Protein AF-0000000078267842 (afdb_homodimer)

Nearest PDB structures (foldseek):
  5j7n-assembly1_A  TM=8.943E-01  e=6.120E-10  Xylella fastidiosa 9a5c
  3guf-assembly1_B  TM=8.985E-01  e=3.551E-09  Xanthomonas citri
  3w1z-assembly1_B  TM=6.832E-01  e=3.752E-09  Schizosaccharomyces pombe 972h-
  6ewn-assembly2_B  TM=8.443E-01  e=1.020E-06  Thermostichus vulcanus
  1shs-assembly1_A  TM=7.934E-01  e=2.094E-05  Methanocaldococcus jannaschii

Structure (mmCIF, N/CA/C/O backbone):
data_AF-0000000078267842-model_v1
#
loop_
_entity.id
_entity.type
_entity.pdbx_description
1 polymer 'HSP20 family protein'
#
loop_
_atom_site.group_PDB
_atom_site.id
_atom_site.type_symbol
_atom_site.label_atom_id
_atom_site.label_alt_id
_atom_site.label_comp_id
_atom_site.label_asym_id
_atom_site.label_entity_id
_atom_site.label_seq_id
_atom_site.pdbx_PDB_ins_code
_atom_site.Cartn_x
_atom_site.Cartn_y
_atom_site.Cartn_z
_atom_site.occupancy
_atom_site.B_iso_or_equiv
_atom_site.auth_seq_id
_atom_site.auth_comp_id
_atom_site.auth_asym_id
_atom_site.auth_atom_id
_atom_site.pdbx_PDB_model_num
ATOM 1 N N . MET A 1 1 ? -25.375 -27.422 -14.469 1 37.31 1 MET A N 1
ATOM 2 C CA . MET A 1 1 ? -24.281 -27.625 -13.523 1 37.31 1 MET A CA 1
ATOM 3 C C . MET A 1 1 ? -23.188 -26.594 -13.742 1 37.31 1 MET A C 1
ATOM 5 O O . MET A 1 1 ? -22.656 -26.469 -14.852 1 37.31 1 MET A O 1
ATOM 9 N N . THR A 1 2 ? -23.219 -25.438 -13.258 1 42.59 2 THR A N 1
ATOM 10 C CA . THR A 1 2 ? -22.312 -24.297 -13.406 1 42.59 2 THR A CA 1
ATOM 11 C C . THR A 1 2 ? -20.875 -24.719 -13.117 1 42.59 2 THR A C 1
ATOM 13 O O . THR A 1 2 ? -20.578 -25.219 -12.031 1 42.59 2 THR A O 1
ATOM 16 N N . LEU A 1 3 ? -20.125 -25.281 -13.984 1 43.31 3 LEU A N 1
ATOM 17 C CA . LEU A 1 3 ? -18.734 -25.719 -13.891 1 43.31 3 LEU A CA 1
ATOM 18 C C . LEU A 1 3 ? -17.906 -24.719 -13.086 1 43.31 3 LEU A C 1
ATOM 20 O O . LEU A 1 3 ? -17.766 -23.562 -13.477 1 43.31 3 LEU A O 1
ATOM 24 N N . MET A 1 4 ? -17.859 -24.828 -11.875 1 50.34 4 MET A N 1
ATOM 25 C CA . MET A 1 4 ? -17 -24.016 -11.039 1 50.34 4 MET A CA 1
ATOM 26 C C . MET A 1 4 ? -15.594 -23.922 -11.625 1 50.34 4 MET A C 1
ATOM 28 O O . MET A 1 4 ? -14.945 -24.938 -11.859 1 50.34 4 MET A O 1
ATOM 32 N N . LYS A 1 5 ? -15.359 -22.938 -12.469 1 55.78 5 LYS A N 1
ATOM 33 C CA . LYS A 1 5 ? -14.055 -22.75 -13.102 1 55.78 5 LYS A CA 1
ATOM 34 C C . LYS A 1 5 ? -12.93 -22.891 -12.086 1 55.78 5 LYS A C 1
ATOM 36 O O . LYS A 1 5 ? -12.93 -22.234 -11.039 1 55.78 5 LYS A O 1
ATOM 41 N N . TRP A 1 6 ? -12.289 -24.078 -12.086 1 62.91 6 TRP A N 1
ATOM 42 C CA . TRP A 1 6 ? -11.109 -24.375 -11.281 1 62.91 6 TRP A CA 1
ATOM 43 C C . TRP A 1 6 ? -10.188 -23.172 -11.203 1 62.91 6 TRP A C 1
ATOM 45 O O . TRP A 1 6 ? -9.875 -22.547 -12.219 1 62.91 6 TRP A O 1
ATOM 55 N N . ASP A 1 7 ? -9.93 -22.516 -10.039 1 74.5 7 ASP A N 1
ATOM 56 C CA . ASP A 1 7 ? -8.992 -21.406 -9.836 1 74.5 7 ASP A CA 1
ATOM 57 C C . ASP A 1 7 ? -7.609 -21.922 -9.461 1 74.5 7 ASP A C 1
ATOM 59 O O . ASP A 1 7 ? -7.41 -22.453 -8.359 1 74.5 7 ASP A O 1
ATOM 63 N N . PRO A 1 8 ? -6.762 -21.953 -10.352 1 83.62 8 PRO A N 1
ATOM 64 C CA . PRO A 1 8 ? -5.43 -22.5 -10.07 1 83.62 8 PRO A CA 1
ATOM 65 C C . PRO A 1 8 ? -4.668 -21.672 -9.031 1 83.62 8 PRO A C 1
ATOM 67 O O . PRO A 1 8 ? -3.635 -22.125 -8.523 1 83.62 8 PRO A O 1
ATOM 70 N N . TRP A 1 9 ? -5.152 -20.578 -8.586 1 90.06 9 TRP A N 1
ATOM 71 C CA . TRP A 1 9 ? -4.488 -19.734 -7.605 1 90.06 9 TRP A CA 1
ATOM 72 C C . TRP A 1 9 ? -5.379 -19.5 -6.387 1 90.06 9 TRP A C 1
ATOM 74 O O . TRP A 1 9 ? -5.578 -18.359 -5.957 1 90.06 9 TRP A O 1
ATOM 84 N N . ARG A 1 10 ? -5.773 -20.516 -5.805 1 90.06 10 ARG A N 1
ATOM 85 C CA . ARG A 1 10 ? -6.617 -20.406 -4.621 1 90.06 10 ARG A CA 1
ATOM 86 C C . ARG A 1 10 ? -5.824 -19.875 -3.432 1 90.06 10 ARG A C 1
ATOM 88 O O . ARG A 1 10 ? -4.691 -20.297 -3.195 1 90.06 10 ARG A O 1
ATOM 95 N N . GLU A 1 11 ? -6.395 -18.891 -2.861 1 90.31 11 GLU A N 1
ATOM 96 C CA . GLU A 1 11 ? -5.785 -18.438 -1.619 1 90.31 11 GLU A CA 1
ATOM 97 C C . GLU A 1 11 ? -6.082 -19.391 -0.469 1 90.31 11 GLU A C 1
ATOM 99 O O . GLU A 1 11 ? -7.219 -19.844 -0.312 1 90.31 11 GLU A O 1
ATOM 104 N N . ILE A 1 12 ? -5.121 -19.734 0.217 1 83.56 12 ILE A N 1
ATOM 105 C CA . ILE A 1 12 ? -5.273 -20.594 1.387 1 83.56 12 ILE A CA 1
ATOM 106 C C . ILE A 1 12 ? -5.367 -19.734 2.648 1 83.56 12 ILE A C 1
ATOM 108 O O . ILE A 1 12 ? -4.43 -19 2.98 1 83.56 12 ILE A O 1
ATOM 112 N N . GLU A 1 13 ? -6.633 -19.609 3.084 1 74.62 13 GLU A N 1
ATOM 113 C CA . GLU A 1 13 ? -6.805 -18.859 4.324 1 74.62 13 GLU A CA 1
ATOM 114 C C . GLU A 1 13 ? -6.223 -19.609 5.512 1 74.62 13 GLU A C 1
ATOM 116 O O . GLU A 1 13 ? -6.336 -20.828 5.594 1 74.62 13 GLU A O 1
ATOM 121 N N . ASP A 1 14 ? -5.43 -18.969 6.078 1 58.94 14 ASP A N 1
ATOM 122 C CA . ASP A 1 14 ? -4.988 -19.625 7.305 1 58.94 14 ASP A CA 1
ATOM 123 C C . ASP A 1 14 ? -6.117 -19.688 8.336 1 58.94 14 ASP A C 1
ATOM 125 O O . ASP A 1 14 ? -6.41 -18.688 9 1 58.94 14 ASP A O 1
ATOM 129 N N . MET A 1 15 ? -7.117 -20.438 7.953 1 53.94 15 MET A N 1
ATOM 130 C CA . MET A 1 15 ? -8.203 -20.625 8.906 1 53.94 15 MET A CA 1
ATOM 131 C C . MET A 1 15 ? -7.66 -21.078 10.266 1 53.94 15 MET A C 1
ATOM 133 O O . MET A 1 15 ? -8.195 -20.688 11.305 1 53.94 15 MET A O 1
ATOM 137 N N . PHE A 1 16 ? -6.797 -21.797 10.141 1 52.84 16 PHE A N 1
ATOM 138 C CA . PHE A 1 16 ? -6.316 -22.297 11.422 1 52.84 16 PHE A CA 1
ATOM 139 C C . PHE A 1 16 ? -5.859 -21.141 12.312 1 52.84 16 PHE A C 1
ATOM 141 O O . PHE A 1 16 ? -6.086 -21.156 13.523 1 52.84 16 PHE A O 1
ATOM 148 N N . ASP A 1 17 ? -5.262 -20.234 11.758 1 53.47 17 ASP A N 1
ATOM 149 C CA . ASP A 1 17 ? -4.785 -19.109 12.562 1 53.47 17 ASP A CA 1
ATOM 150 C C . ASP A 1 17 ? -5.953 -18.266 13.078 1 53.47 17 ASP A C 1
ATOM 152 O O . ASP A 1 17 ? -5.938 -17.812 14.227 1 53.47 17 ASP A O 1
ATOM 156 N N . ARG A 1 18 ? -6.973 -18.172 12.141 1 52.28 18 ARG A N 1
ATOM 157 C CA . ARG A 1 18 ? -8.141 -17.469 12.656 1 52.28 18 ARG A CA 1
ATOM 158 C C . ARG A 1 18 ? -8.812 -18.266 13.773 1 52.28 18 ARG A C 1
ATOM 160 O O . ARG A 1 18 ? -9.281 -17.688 14.758 1 52.28 18 ARG A O 1
ATOM 167 N N . TYR A 1 19 ? -8.914 -19.562 13.625 1 53.06 19 TYR A N 1
ATOM 168 C CA . TYR A 1 19 ? -9.555 -20.422 14.625 1 53.06 19 TYR A CA 1
ATOM 169 C C . TYR A 1 19 ? -8.727 -20.469 15.898 1 53.06 19 TYR A C 1
ATOM 171 O O . TYR A 1 19 ? -9.266 -20.422 17 1 53.06 19 TYR A O 1
ATOM 179 N N . THR A 1 20 ? -7.473 -20.656 15.703 1 51.56 20 THR A N 1
ATOM 180 C CA . THR A 1 20 ? -6.664 -20.734 16.922 1 51.56 20 THR A CA 1
ATOM 181 C C . THR A 1 20 ? -6.66 -19.406 17.656 1 51.56 20 THR A C 1
ATOM 183 O O . THR A 1 20 ? -6.703 -19.375 18.891 1 51.56 20 THR A O 1
ATOM 186 N N . LYS A 1 21 ? -6.664 -18.312 16.906 1 54.59 21 LYS A N 1
ATOM 187 C CA . LYS A 1 21 ? -6.746 -17.016 17.578 1 54.59 21 LYS A CA 1
ATOM 188 C C . LYS A 1 21 ? -8.109 -16.828 18.234 1 54.59 21 LYS A C 1
ATOM 190 O O . LYS A 1 21 ? -8.195 -16.281 19.344 1 54.59 21 LYS A O 1
ATOM 195 N N . ALA A 1 22 ? -9.141 -17.359 17.672 1 51.16 22 ALA A N 1
ATOM 196 C CA . ALA A 1 22 ? -10.492 -17.234 18.219 1 51.16 22 ALA A CA 1
ATOM 197 C C . ALA A 1 22 ? -10.68 -18.125 19.438 1 51.16 22 ALA A C 1
ATOM 199 O O . ALA A 1 22 ? -11.398 -17.766 20.359 1 51.16 22 ALA A O 1
ATOM 200 N N . VAL A 1 23 ? -10.07 -19.312 19.438 1 55.31 23 VAL A N 1
ATOM 201 C CA . VAL A 1 23 ? -10.328 -20.234 20.531 1 55.31 23 VAL A CA 1
ATOM 202 C C . VAL A 1 23 ? -9.281 -20.031 21.625 1 55.31 23 VAL A C 1
ATOM 204 O O . VAL A 1 23 ? -9.383 -20.625 22.703 1 55.31 23 VAL A O 1
ATOM 207 N N . GLY A 1 24 ? -8.422 -19.062 21.688 1 52.69 24 GLY A N 1
ATOM 208 C CA . GLY A 1 24 ? -7.453 -18.797 22.734 1 52.69 24 GLY A CA 1
ATOM 209 C C . GLY A 1 24 ? -6.453 -19.922 22.922 1 52.69 24 GLY A C 1
ATOM 210 O O . GLY A 1 24 ? -5.898 -20.109 24 1 52.69 24 GLY A O 1
ATOM 211 N N . TRP A 1 25 ? -6.508 -21 22.203 1 51.03 25 TRP A N 1
ATOM 212 C CA . TRP A 1 25 ? -5.633 -22.141 22.422 1 51.03 25 TRP A CA 1
ATOM 213 C C . TRP A 1 25 ? -4.164 -21.734 22.375 1 51.03 25 TRP A C 1
ATOM 215 O O . TRP A 1 25 ? -3.771 -20.938 21.516 1 51.03 25 TRP A O 1
ATOM 225 N N . PRO A 1 26 ? -3.439 -22.031 23.594 1 45.34 26 PRO A N 1
ATOM 226 C CA . PRO A 1 26 ? -2.021 -21.672 23.688 1 45.34 26 PRO A CA 1
ATOM 227 C C . PRO A 1 26 ? -1.199 -22.203 22.531 1 45.34 26 PRO A C 1
ATOM 229 O O . PRO A 1 26 ? -1.468 -23.312 22.031 1 45.34 26 PRO A O 1
ATOM 232 N N . ARG A 1 27 ? -0.667 -21.469 21.672 1 47.47 27 ARG A N 1
ATOM 233 C CA . ARG A 1 27 ? 0.217 -21.75 20.547 1 47.47 27 ARG A CA 1
ATOM 234 C C . ARG A 1 27 ? 1.372 -22.656 20.984 1 47.47 27 ARG A C 1
ATOM 236 O O . ARG A 1 27 ? 2.24 -22.234 21.75 1 47.47 27 ARG A O 1
ATOM 243 N N . GLY A 1 28 ? 1.265 -23.922 21.188 1 42.75 28 GLY A N 1
ATOM 244 C CA . GLY A 1 28 ? 2.539 -24.609 21.281 1 42.75 28 GLY A CA 1
ATOM 245 C C . GLY A 1 28 ? 3.586 -24.062 20.328 1 42.75 28 GLY A C 1
ATOM 246 O O . GLY A 1 28 ? 3.33 -23.078 19.625 1 42.75 28 GLY A O 1
ATOM 247 N N . GLY A 1 29 ? 4.957 -24.875 20.219 1 41.59 29 GLY A N 1
ATOM 248 C CA . GLY A 1 29 ? 6.156 -24.625 19.422 1 41.59 29 GLY A CA 1
ATOM 249 C C . GLY A 1 29 ? 5.855 -24.25 17.984 1 41.59 29 GLY A C 1
ATOM 250 O O . GLY A 1 29 ? 6.77 -24.125 17.172 1 41.59 29 GLY A O 1
ATOM 251 N N . GLN A 1 30 ? 4.938 -25.031 17.406 1 42.16 30 GLN A N 1
ATOM 252 C CA . GLN A 1 30 ? 4.887 -24.812 15.961 1 42.16 30 GLN A CA 1
ATOM 253 C C . GLN A 1 30 ? 4.684 -23.328 15.641 1 42.16 30 GLN A C 1
ATOM 255 O O . GLN A 1 30 ? 4.023 -22.609 16.391 1 42.16 30 GLN A O 1
ATOM 260 N N . GLU A 1 31 ? 5.551 -22.75 14.852 1 42.16 31 GLU A N 1
ATOM 261 C CA . GLU A 1 31 ? 5.445 -21.375 14.367 1 42.16 31 GLU A CA 1
ATOM 262 C C . GLU A 1 31 ? 3.992 -20.922 14.328 1 42.16 31 GLU A C 1
ATOM 264 O O . GLU A 1 31 ? 3.154 -21.547 13.672 1 42.16 31 GLU A O 1
ATOM 269 N N . ALA A 1 32 ? 3.354 -20.719 15.516 1 42.44 32 ALA A N 1
ATOM 270 C CA . ALA A 1 32 ? 2.086 -20 15.602 1 42.44 32 ALA A CA 1
ATOM 271 C C . ALA A 1 32 ? 1.723 -19.375 14.258 1 42.44 32 ALA A C 1
ATOM 273 O O . ALA A 1 32 ? 2.447 -18.516 13.75 1 42.44 32 ALA A O 1
ATOM 274 N N . LEU A 1 33 ? 1.42 -20.266 13.352 1 46.56 33 LEU A N 1
ATOM 275 C CA . LEU A 1 33 ? 0.977 -19.641 12.109 1 46.56 33 LEU A CA 1
ATOM 276 C C . LEU A 1 33 ? 0.401 -18.25 12.367 1 46.56 33 LEU A C 1
ATOM 278 O O . LEU A 1 33 ? -0.641 -18.125 13.016 1 46.56 33 LEU A O 1
ATOM 282 N N . ALA A 1 34 ? 1.198 -17.406 12.766 1 50.06 34 ALA A N 1
ATOM 283 C CA . ALA A 1 34 ? 1.071 -16.016 13.211 1 50.06 34 ALA A CA 1
ATOM 284 C C . ALA A 1 34 ? -0.033 -15.297 12.445 1 50.06 34 ALA A C 1
ATOM 286 O O . ALA A 1 34 ? -0.155 -15.445 11.227 1 50.06 34 ALA A O 1
ATOM 287 N N . SER A 1 35 ? -1.212 -15.211 13.023 1 65.81 35 SER A N 1
ATOM 288 C CA . SER A 1 35 ? -2.25 -14.32 12.508 1 65.81 35 SER A CA 1
ATOM 289 C C . SER A 1 35 ? -1.649 -13.047 11.922 1 65.81 35 SER A C 1
ATOM 291 O O . SER A 1 35 ? -0.628 -12.555 12.414 1 65.81 35 SER A O 1
ATOM 293 N N . SER A 1 36 ? -2.01 -12.891 10.578 1 83.62 36 SER A N 1
ATOM 294 C CA . SER A 1 36 ? -1.557 -11.688 9.883 1 83.62 36 SER A CA 1
ATOM 295 C C . SER A 1 36 ? -2.283 -10.445 10.383 1 83.62 36 SER A C 1
ATOM 297 O O . SER A 1 36 ? -3.475 -10.5 10.688 1 83.62 36 SER A O 1
ATOM 299 N N . ASP A 1 37 ? -1.555 -9.43 10.703 1 89.38 37 ASP A N 1
ATOM 300 C CA . ASP A 1 37 ? -2.111 -8.156 11.141 1 89.38 37 ASP A CA 1
ATOM 301 C C . ASP A 1 37 ? -2.75 -7.402 9.977 1 89.38 37 ASP A C 1
ATOM 303 O O . ASP A 1 37 ? -3.645 -6.578 10.18 1 89.38 37 ASP A O 1
ATOM 307 N N . TRP A 1 38 ? -2.27 -7.707 8.82 1 93 38 TRP A N 1
ATOM 308 C CA . TRP A 1 38 ? -2.814 -7.062 7.633 1 93 38 TRP A CA 1
ATOM 309 C C . TRP A 1 38 ? -2.592 -7.926 6.395 1 93 38 TRP A C 1
ATOM 311 O O . TRP A 1 38 ? -1.883 -8.93 6.453 1 93 38 TRP A O 1
ATOM 321 N N . THR A 1 39 ? -3.311 -7.625 5.379 1 95.44 39 THR A N 1
ATOM 322 C CA . THR A 1 39 ? -3.316 -8.422 4.156 1 95.44 39 THR A CA 1
ATOM 323 C C . THR A 1 39 ? -2.895 -7.57 2.961 1 95.44 39 THR A C 1
ATOM 325 O O . THR A 1 39 ? -3.693 -6.801 2.426 1 95.44 39 THR A O 1
ATOM 328 N N . PRO A 1 40 ? -1.624 -7.762 2.516 1 97.25 40 PRO A N 1
ATOM 329 C CA . PRO A 1 40 ? -1.208 -6.992 1.341 1 97.25 40 PRO A CA 1
ATOM 330 C C . PRO A 1 40 ? -2.031 -7.32 0.097 1 97.25 40 PRO A C 1
ATOM 332 O O . PRO A 1 40 ? -2.406 -8.477 -0.11 1 97.25 40 PRO A O 1
ATOM 335 N N . ARG A 1 41 ? -2.314 -6.32 -0.71 1 97 41 ARG A N 1
ATOM 336 C CA . ARG A 1 41 ? -2.992 -6.527 -1.985 1 97 41 ARG A CA 1
ATOM 337 C C . ARG A 1 41 ? -2.07 -7.207 -2.992 1 97 41 ARG A C 1
ATOM 339 O O . ARG A 1 41 ? -0.89 -6.863 -3.09 1 97 41 ARG A O 1
ATOM 346 N N . VAL A 1 42 ? -2.602 -8.141 -3.73 1 97.38 42 VAL A N 1
ATOM 347 C CA . VAL A 1 42 ? -1.79 -8.945 -4.633 1 97.38 42 VAL A CA 1
ATOM 348 C C . VAL A 1 42 ? -2.48 -9.055 -5.992 1 97.38 42 VAL A C 1
ATOM 350 O O . VAL A 1 42 ? -3.699 -9.242 -6.062 1 97.38 42 VAL A O 1
ATOM 353 N N . ASP A 1 43 ? -1.723 -8.852 -7.031 1 96.38 43 ASP A N 1
ATOM 354 C CA . ASP A 1 43 ? -2.146 -9.211 -8.375 1 96.38 43 ASP A CA 1
ATOM 355 C C . ASP A 1 43 ? -1.461 -10.5 -8.844 1 96.38 43 ASP A C 1
ATOM 357 O O . ASP A 1 43 ? -0.277 -10.711 -8.57 1 96.38 43 ASP A O 1
ATOM 361 N N . ILE A 1 44 ? -2.172 -11.328 -9.523 1 96.75 44 ILE A N 1
ATOM 362 C CA . ILE A 1 44 ? -1.613 -12.508 -10.172 1 96.75 44 ILE A CA 1
ATOM 363 C C . ILE A 1 44 ? -2.027 -12.539 -11.641 1 96.75 44 ILE A C 1
ATOM 365 O O . ILE A 1 44 ? -3.219 -12.617 -11.953 1 96.75 44 ILE A O 1
ATOM 369 N N . ALA A 1 45 ? -1.05 -12.484 -12.484 1 95.62 45 ALA A N 1
ATOM 370 C CA . ALA A 1 45 ? -1.263 -12.547 -13.93 1 95.62 45 ALA A CA 1
ATOM 371 C C . ALA A 1 45 ? -0.52 -13.734 -14.539 1 95.62 45 ALA A C 1
ATOM 373 O O . ALA A 1 45 ? 0.403 -14.273 -13.93 1 95.62 45 ALA A O 1
ATOM 374 N N . GLU A 1 46 ? -0.977 -14.094 -15.695 1 94.62 46 GLU A N 1
ATOM 375 C CA . GLU A 1 46 ? -0.397 -15.227 -16.422 1 94.62 46 GLU A CA 1
ATOM 376 C C . GLU A 1 46 ? -0.102 -14.859 -17.859 1 94.62 46 GLU A C 1
ATOM 378 O O . GLU A 1 46 ? -0.941 -14.258 -18.547 1 94.62 4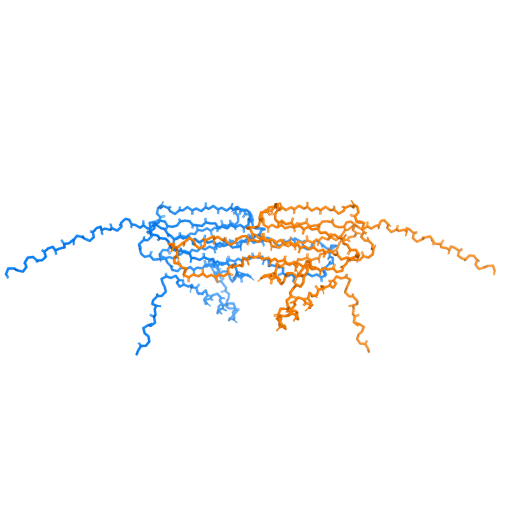6 GLU A O 1
ATOM 383 N N . THR A 1 47 ? 1.069 -15.102 -18.297 1 93.62 47 THR A N 1
ATOM 384 C CA . THR A 1 47 ? 1.447 -15.023 -19.703 1 93.62 47 THR A CA 1
ATOM 385 C C . THR A 1 47 ? 1.713 -16.406 -20.281 1 93.62 47 THR A C 1
ATOM 387 O O . THR A 1 47 ? 1.495 -17.422 -19.594 1 93.62 47 THR A O 1
ATOM 390 N N . GLU A 1 48 ? 2.105 -16.375 -21.5 1 92.44 48 GLU A N 1
ATOM 391 C CA . GLU A 1 48 ? 2.414 -17.656 -22.125 1 92.44 48 GLU A CA 1
ATOM 392 C C . GLU A 1 48 ? 3.602 -18.328 -21.438 1 92.44 48 GLU A C 1
ATOM 394 O O . GLU A 1 48 ? 3.668 -19.562 -21.359 1 92.44 48 GLU A O 1
ATOM 399 N N . THR A 1 49 ? 4.441 -17.547 -20.844 1 94.56 49 THR A N 1
ATOM 400 C CA . THR A 1 49 ? 5.719 -18.109 -20.422 1 94.56 49 THR A CA 1
ATOM 401 C C . THR A 1 49 ? 5.84 -18.109 -18.906 1 94.56 49 THR A C 1
ATOM 403 O O . THR A 1 49 ? 6.691 -18.812 -18.344 1 94.56 49 THR A O 1
ATOM 406 N N . GLU A 1 50 ? 5.043 -17.266 -18.234 1 96.06 50 GLU A N 1
ATOM 407 C CA . GLU A 1 50 ? 5.25 -17.188 -16.797 1 96.06 50 GLU A CA 1
ATOM 408 C C . GLU A 1 50 ? 4 -16.672 -16.094 1 96.06 50 GLU A C 1
ATOM 410 O O . GLU A 1 50 ? 3.053 -16.219 -16.734 1 96.06 50 GLU A O 1
ATOM 415 N N . PHE A 1 51 ? 3.996 -16.828 -14.773 1 96.44 51 PHE A N 1
ATOM 416 C CA . PHE A 1 51 ? 3.078 -16.125 -13.883 1 96.44 51 PHE A CA 1
ATOM 417 C C . PHE A 1 51 ? 3.766 -14.945 -13.219 1 96.44 51 PHE A C 1
ATOM 419 O O . PHE A 1 51 ? 4.93 -15.031 -12.82 1 96.44 51 PHE A O 1
ATOM 426 N N . LEU A 1 52 ? 3.035 -13.891 -13.18 1 96.75 52 LEU A N 1
ATOM 427 C CA . LEU A 1 52 ? 3.533 -12.664 -12.57 1 96.75 52 LEU A CA 1
ATOM 428 C C . LEU A 1 52 ? 2.715 -12.305 -11.336 1 96.75 52 LEU A C 1
ATOM 430 O O . LEU A 1 52 ? 1.493 -12.156 -11.414 1 96.75 52 LEU A O 1
ATOM 434 N N . ILE A 1 53 ? 3.41 -12.195 -10.195 1 97.56 53 ILE A N 1
ATOM 435 C CA . ILE A 1 53 ? 2.748 -11.82 -8.953 1 97.56 53 ILE A CA 1
ATOM 436 C C . ILE A 1 53 ? 3.303 -10.492 -8.445 1 97.56 53 ILE A C 1
ATOM 438 O O . ILE A 1 53 ? 4.52 -10.305 -8.375 1 97.56 53 ILE A O 1
ATOM 442 N N . LYS A 1 54 ? 2.424 -9.617 -8.203 1 97.19 54 LYS A N 1
ATOM 443 C CA . LYS A 1 54 ? 2.789 -8.32 -7.629 1 97.19 54 LYS A CA 1
ATOM 444 C C . LYS A 1 54 ? 2.1 -8.102 -6.285 1 97.19 54 LYS A C 1
ATOM 446 O O . LYS A 1 54 ? 0.896 -8.328 -6.156 1 97.19 54 LYS A O 1
ATOM 451 N N . ALA A 1 55 ? 2.803 -7.707 -5.281 1 98 55 ALA A N 1
ATOM 452 C CA . ALA A 1 55 ? 2.244 -7.441 -3.959 1 98 55 ALA A CA 1
ATOM 453 C C . ALA A 1 55 ? 2.643 -6.055 -3.465 1 98 55 ALA A C 1
ATOM 455 O O . ALA A 1 55 ? 3.799 -5.648 -3.6 1 98 55 ALA A O 1
ATOM 456 N N . ASP A 1 56 ? 1.709 -5.34 -2.951 1 97.94 56 ASP A N 1
ATOM 457 C CA . ASP A 1 56 ? 1.965 -4.039 -2.336 1 97.94 56 ASP A CA 1
ATOM 458 C C . ASP A 1 56 ? 2.396 -4.199 -0.88 1 97.94 56 ASP A C 1
ATOM 460 O O . ASP A 1 56 ? 1.576 -4.504 -0.012 1 97.94 56 ASP A O 1
ATOM 464 N N . ILE A 1 57 ? 3.643 -3.938 -0.561 1 97.62 57 ILE A N 1
ATOM 465 C CA . ILE A 1 57 ? 4.109 -4.051 0.817 1 97.62 57 ILE A CA 1
ATOM 466 C C . ILE A 1 57 ? 5.008 -2.863 1.156 1 97.62 57 ILE A C 1
ATOM 468 O O . ILE A 1 57 ? 6.152 -3.043 1.578 1 97.62 57 ILE A O 1
ATOM 472 N N . PRO A 1 58 ? 4.492 -1.679 1.076 1 97.38 58 PRO A N 1
ATOM 473 C CA . PRO A 1 58 ? 5.301 -0.487 1.342 1 97.38 58 PRO A CA 1
ATOM 474 C C . PRO A 1 58 ? 5.816 -0.432 2.777 1 97.38 58 PRO A C 1
ATOM 476 O O . PRO A 1 58 ? 5.109 -0.833 3.707 1 97.38 58 PRO A O 1
ATOM 479 N N . GLY A 1 59 ? 7.012 0.073 2.961 1 94.62 59 GLY A N 1
ATOM 480 C CA . GLY A 1 59 ? 7.547 0.334 4.289 1 94.62 59 GLY A CA 1
ATOM 481 C C . GLY A 1 59 ? 8.156 -0.894 4.938 1 94.62 59 GLY A C 1
ATOM 482 O O . GLY A 1 59 ? 8.602 -0.84 6.086 1 94.62 59 GLY A O 1
ATOM 483 N N . VAL A 1 60 ? 8.156 -2.002 4.219 1 94.94 60 VAL A N 1
ATOM 484 C CA . VAL A 1 60 ? 8.781 -3.217 4.734 1 94.94 60 VAL A CA 1
ATOM 485 C C . VAL A 1 60 ? 10.227 -3.305 4.25 1 94.94 60 VAL A C 1
ATOM 487 O O . VAL A 1 60 ? 10.508 -3.039 3.078 1 94.94 60 VAL A O 1
ATOM 490 N N . GLU A 1 61 ? 11.078 -3.549 5.152 1 93.69 61 GLU A N 1
ATOM 491 C CA . GLU A 1 61 ? 12.469 -3.734 4.762 1 93.69 61 GLU A CA 1
ATOM 492 C C . GLU A 1 61 ? 12.656 -5.035 3.984 1 93.69 61 GLU A C 1
ATOM 494 O O . GLU A 1 61 ? 12.016 -6.043 4.289 1 93.69 61 GLU A O 1
ATOM 499 N N . LYS A 1 62 ? 13.586 -4.969 3.08 1 93.19 62 LYS A N 1
ATOM 500 C CA . LYS A 1 62 ? 13.828 -6.105 2.195 1 93.19 62 LYS A CA 1
ATOM 501 C C . LYS A 1 62 ? 14.141 -7.367 2.994 1 93.19 62 LYS A C 1
ATOM 503 O O . LYS A 1 62 ? 13.641 -8.453 2.668 1 93.19 62 LYS A O 1
ATOM 508 N N . ASP A 1 63 ? 14.953 -7.219 4.047 1 94.25 63 ASP A N 1
ATOM 509 C CA . ASP A 1 63 ? 15.398 -8.367 4.82 1 94.25 63 ASP A CA 1
ATOM 510 C C . ASP A 1 63 ? 14.266 -8.922 5.68 1 94.25 63 ASP A C 1
ATOM 512 O O . ASP A 1 63 ? 14.406 -9.992 6.281 1 94.25 63 ASP A O 1
ATOM 516 N N . HIS A 1 64 ? 13.094 -8.227 5.691 1 94.75 64 HIS A N 1
ATOM 517 C CA . HIS A 1 64 ? 11.961 -8.664 6.504 1 94.75 64 HIS A CA 1
ATOM 518 C C . HIS A 1 64 ? 10.852 -9.242 5.637 1 94.75 64 HIS A C 1
ATOM 520 O O . HIS A 1 64 ? 9.703 -9.359 6.086 1 94.75 64 HIS A O 1
ATOM 526 N N . VAL A 1 65 ? 11.141 -9.516 4.434 1 95.94 65 VAL A N 1
ATOM 527 C CA . VAL A 1 65 ? 10.219 -10.188 3.52 1 95.94 65 VAL A CA 1
ATOM 528 C C . VAL A 1 65 ? 10.742 -11.578 3.189 1 95.94 65 VAL A C 1
ATOM 530 O O . VAL A 1 65 ? 11.922 -11.75 2.859 1 95.94 65 VAL A O 1
ATOM 533 N N . LYS A 1 66 ? 9.906 -12.547 3.32 1 96.44 66 LYS A N 1
ATOM 534 C CA . LYS A 1 66 ? 10.25 -13.93 2.996 1 96.44 66 LYS A CA 1
ATOM 535 C C . LYS A 1 66 ? 9.266 -14.523 1.997 1 96.44 66 LYS A C 1
ATOM 537 O O . LYS A 1 66 ? 8.055 -14.375 2.152 1 96.44 66 LYS A O 1
ATOM 542 N N . VAL A 1 67 ? 9.805 -15.109 0.979 1 96.94 67 VAL A N 1
ATOM 543 C CA . VAL A 1 67 ? 9.008 -15.812 -0.018 1 96.94 67 VAL A CA 1
ATOM 544 C C . VAL A 1 67 ? 9.453 -17.281 -0.095 1 96.94 67 VAL A C 1
ATOM 546 O O . VAL A 1 67 ? 10.648 -17.562 -0.163 1 96.94 67 VAL A O 1
ATOM 549 N N . SER A 1 68 ? 8.5 -18.172 -0.042 1 96.5 68 SER A N 1
ATOM 550 C CA . SER A 1 68 ? 8.852 -19.578 -0.144 1 96.5 68 SER A CA 1
ATOM 551 C C . SER A 1 68 ? 7.816 -20.359 -0.956 1 96.5 68 SER A C 1
ATOM 553 O O . SER A 1 68 ? 6.66 -19.938 -1.057 1 96.5 68 SER A O 1
ATOM 555 N N . LEU A 1 69 ? 8.219 -21.328 -1.597 1 95.19 69 LEU A N 1
ATOM 556 C CA . LEU A 1 69 ? 7.363 -22.297 -2.281 1 95.19 69 LEU A CA 1
ATOM 557 C C . LEU A 1 69 ? 7.566 -23.688 -1.722 1 95.19 69 LEU A C 1
ATOM 559 O O . LEU A 1 69 ? 8.641 -24.281 -1.879 1 95.19 69 LEU A O 1
ATOM 563 N N . GLU A 1 70 ? 6.559 -24.172 -1.041 1 93.25 70 GLU A N 1
ATOM 564 C CA . GLU A 1 70 ? 6.598 -25.5 -0.438 1 93.25 70 GLU A CA 1
ATOM 565 C C . GLU A 1 70 ? 5.309 -26.266 -0.703 1 93.25 70 GLU A C 1
ATOM 567 O O . GLU A 1 70 ? 4.215 -25.766 -0.436 1 93.25 70 GLU A O 1
ATOM 572 N N . ASN A 1 71 ? 5.457 -27.453 -1.272 1 92.31 71 ASN A N 1
ATOM 573 C CA . ASN A 1 71 ? 4.324 -28.328 -1.511 1 92.31 71 ASN A CA 1
ATOM 574 C C . ASN A 1 71 ? 3.24 -27.641 -2.34 1 92.31 71 ASN A C 1
ATOM 576 O O . ASN A 1 71 ? 2.059 -27.703 -1.995 1 92.31 71 ASN A O 1
ATOM 580 N N . GLY A 1 72 ? 3.723 -26.891 -3.334 1 92.94 72 GLY A N 1
ATOM 581 C CA . GLY A 1 72 ? 2.807 -26.281 -4.281 1 92.94 72 GLY A CA 1
ATOM 582 C C . GLY A 1 72 ? 2.131 -25.031 -3.736 1 92.94 72 GLY A C 1
ATOM 583 O O . GLY A 1 72 ? 1.17 -24.531 -4.324 1 92.94 72 GLY A O 1
ATOM 584 N N . VAL A 1 73 ? 2.654 -24.594 -2.566 1 94.38 73 VAL A N 1
ATOM 585 C CA . VAL A 1 73 ? 2.064 -23.406 -1.962 1 94.38 73 VAL A CA 1
ATOM 586 C C . VAL A 1 73 ? 3.1 -22.297 -1.907 1 94.38 73 VAL A C 1
ATOM 588 O O . VAL A 1 73 ? 4.172 -22.453 -1.32 1 94.38 73 VAL A O 1
ATOM 591 N N . LEU A 1 74 ? 2.766 -21.25 -2.582 1 96.44 74 LEU A N 1
ATOM 592 C CA . LEU A 1 74 ? 3.578 -20.047 -2.506 1 96.44 74 LEU A CA 1
ATOM 593 C C . LEU A 1 74 ? 3.207 -19.219 -1.28 1 96.44 74 LEU A C 1
ATOM 595 O O . LEU A 1 74 ? 2.033 -18.891 -1.073 1 96.44 74 LEU A O 1
ATOM 599 N N . THR A 1 75 ? 4.18 -18.922 -0.462 1 95.81 75 THR A N 1
ATOM 600 C CA . THR A 1 75 ? 3.943 -18.125 0.732 1 95.81 75 THR A CA 1
ATOM 601 C C . THR A 1 75 ? 4.723 -16.812 0.665 1 95.81 75 THR A C 1
ATOM 603 O O . THR A 1 75 ? 5.93 -16.812 0.413 1 95.81 75 THR A O 1
ATOM 606 N N . ILE A 1 76 ? 4.035 -15.758 0.792 1 96.62 76 ILE A N 1
ATOM 607 C CA . ILE A 1 76 ? 4.629 -14.438 0.949 1 96.62 76 ILE A CA 1
ATOM 608 C C . ILE A 1 76 ? 4.375 -13.922 2.365 1 96.62 76 ILE A C 1
ATOM 610 O O . ILE A 1 76 ? 3.223 -13.789 2.787 1 96.62 76 ILE A O 1
ATOM 614 N N . GLN A 1 77 ? 5.43 -13.68 3.064 1 96.44 77 GLN A N 1
ATOM 615 C CA . GLN A 1 77 ? 5.23 -13.25 4.445 1 96.44 77 GLN A CA 1
ATOM 616 C C . GLN A 1 77 ? 6.285 -12.234 4.859 1 96.44 77 GLN A C 1
ATOM 618 O O . GLN A 1 77 ? 7.355 -12.156 4.254 1 96.44 77 GLN A O 1
ATOM 623 N N . GLY A 1 78 ? 5.953 -11.477 5.871 1 95.75 78 GLY A N 1
ATOM 624 C CA . GLY A 1 78 ? 6.871 -10.477 6.395 1 95.75 78 GLY A CA 1
ATOM 625 C C . GLY A 1 78 ? 6.277 -9.656 7.52 1 95.75 78 GLY A C 1
ATOM 626 O O . GLY A 1 78 ? 5.234 -10.008 8.078 1 95.75 78 GLY A O 1
ATOM 627 N N . GLU A 1 79 ? 7.09 -8.633 7.852 1 94.81 79 GLU A N 1
ATOM 628 C CA . GLU A 1 79 ? 6.672 -7.773 8.953 1 94.81 79 GLU A CA 1
ATOM 629 C C . GLU A 1 79 ? 7.027 -6.316 8.688 1 94.81 79 GLU A C 1
ATOM 631 O O . GLU A 1 79 ? 8.156 -6.008 8.305 1 94.81 79 GLU A O 1
ATOM 636 N N . ARG A 1 80 ? 6.055 -5.527 8.766 1 94.38 80 ARG A N 1
ATOM 637 C CA . ARG A 1 80 ? 6.297 -4.09 8.797 1 94.38 80 ARG A CA 1
ATOM 638 C C . ARG A 1 80 ? 6.426 -3.582 10.227 1 94.38 80 ARG A C 1
ATOM 640 O O . ARG A 1 80 ? 5.453 -3.598 10.984 1 94.38 80 ARG A O 1
ATOM 647 N N . LYS A 1 81 ? 7.504 -3.098 10.594 1 89.69 81 LYS A N 1
ATOM 648 C CA . LYS A 1 81 ? 7.777 -2.705 11.969 1 89.69 81 LYS A CA 1
ATOM 649 C C . LYS A 1 81 ? 6.941 -1.497 12.375 1 89.69 81 LYS A C 1
ATOM 651 O O . LYS A 1 81 ? 6.73 -0.584 11.578 1 89.69 81 LYS A O 1
ATOM 656 N N . THR A 1 82 ? 6.453 -1.627 13.609 1 78.56 82 THR A N 1
ATOM 657 C CA . THR A 1 82 ? 5.703 -0.522 14.195 1 78.56 82 THR A CA 1
ATOM 658 C C . THR A 1 82 ? 6.645 0.58 14.672 1 78.56 82 THR A C 1
ATOM 660 O O . THR A 1 82 ? 7.703 0.297 15.234 1 78.56 82 THR A O 1
ATOM 663 N N . GLU A 1 83 ? 6.484 1.73 14.141 1 67.94 83 GLU A N 1
ATOM 664 C CA . GLU A 1 83 ? 7.277 2.799 14.734 1 67.94 83 GLU A CA 1
ATOM 665 C C . GLU A 1 83 ? 7.008 2.918 16.234 1 67.94 83 GLU A C 1
ATOM 667 O O . GLU A 1 83 ? 5.867 2.76 16.672 1 67.94 83 GLU A O 1
ATOM 672 N N . LYS A 1 84 ? 8.023 2.641 17 1 59.62 84 LYS A N 1
ATOM 673 C CA . LYS A 1 84 ? 7.934 2.725 18.469 1 59.62 84 LYS A CA 1
ATOM 674 C C . LYS A 1 84 ? 7.148 3.957 18.891 1 59.62 84 LYS A C 1
ATOM 676 O O . LYS A 1 84 ? 7.254 5.02 18.281 1 59.62 84 LYS A O 1
ATOM 681 N N . GLU A 1 85 ? 6 3.668 19.469 1 56.06 85 GLU A N 1
ATOM 682 C CA . GLU A 1 85 ? 5.285 4.746 20.141 1 56.06 85 GLU A CA 1
ATOM 683 C C . GLU A 1 85 ? 6.254 5.691 20.844 1 56.06 85 GLU A C 1
ATOM 685 O O . GLU A 1 85 ? 6.941 5.289 21.781 1 56.06 85 GLU A O 1
ATOM 690 N N . GLU A 1 86 ? 6.988 6.355 20.109 1 59.34 86 GLU A N 1
ATOM 691 C CA . GLU A 1 86 ? 7.668 7.305 21 1 59.34 86 GLU A CA 1
ATOM 692 C C . GLU A 1 86 ? 6.68 8.031 21.906 1 59.34 86 GLU A C 1
ATOM 694 O O . GLU A 1 86 ? 5.594 8.422 21.453 1 59.34 86 GLU A O 1
ATOM 699 N N . LYS A 1 87 ? 6.793 7.84 23.141 1 64.44 87 LYS A N 1
ATOM 700 C CA . LYS A 1 87 ? 6 8.391 24.234 1 64.44 87 LYS A CA 1
ATOM 701 C C . LYS A 1 87 ? 5.535 9.805 23.922 1 64.44 87 LYS A C 1
ATOM 703 O O . LYS A 1 87 ? 4.504 10.25 24.422 1 64.44 87 LYS A O 1
ATOM 708 N N . ASP A 1 88 ? 6.105 10.406 22.859 1 78.12 88 ASP A N 1
ATOM 709 C CA . ASP A 1 88 ? 5.785 11.828 22.766 1 78.12 88 ASP A CA 1
ATOM 710 C C . ASP A 1 88 ? 5.094 12.148 21.438 1 78.12 88 ASP A C 1
ATOM 712 O O . ASP A 1 88 ? 5.164 13.273 20.953 1 78.12 88 ASP A O 1
ATOM 716 N N . LYS A 1 89 ? 4.391 11.078 20.859 1 86.44 89 LYS A N 1
ATOM 717 C CA . LYS A 1 89 ? 3.674 11.375 19.625 1 86.44 89 LYS A CA 1
ATOM 718 C C . LYS A 1 89 ? 2.164 11.281 19.828 1 86.44 89 LYS A C 1
ATOM 720 O O . LYS A 1 89 ? 1.676 10.367 20.5 1 86.44 89 LYS A O 1
ATOM 725 N N . LYS A 1 90 ? 1.45 12.32 19.453 1 90.75 90 LYS A N 1
ATOM 726 C CA . LYS A 1 90 ? -0.007 12.281 19.359 1 90.75 90 LYS A CA 1
ATOM 727 C C . LYS A 1 90 ? -0.464 11.914 17.953 1 90.75 90 LYS A C 1
ATOM 729 O O . LYS A 1 90 ? -0.084 12.57 16.984 1 90.75 90 LYS A O 1
ATOM 734 N N . PHE A 1 91 ? -1.331 10.906 17.859 1 91.62 91 PHE A N 1
ATOM 735 C CA . PHE A 1 91 ? -1.788 10.477 16.547 1 91.62 91 PHE A CA 1
ATOM 736 C C . PHE A 1 91 ? -3.145 11.094 16.219 1 91.62 91 PHE A C 1
ATOM 738 O O . PHE A 1 91 ? -4.098 10.945 16.984 1 91.62 91 PHE A O 1
ATOM 745 N N . HIS A 1 92 ? -3.113 11.766 15.102 1 93.88 92 HIS A N 1
ATOM 746 C CA . HIS A 1 92 ? -4.359 12.367 14.641 1 93.88 92 HIS A CA 1
ATOM 747 C C . HIS A 1 92 ? -5.098 11.438 13.68 1 93.88 92 HIS A C 1
ATOM 749 O O . HIS A 1 92 ? -6.316 11.531 13.539 1 93.88 92 HIS A O 1
ATOM 755 N N . ARG A 1 93 ? -4.348 10.578 12.961 1 94.5 93 ARG A N 1
ATOM 756 C CA . ARG A 1 93 ? -4.883 9.625 11.992 1 94.5 93 ARG A CA 1
ATOM 757 C C . ARG A 1 93 ? -3.994 8.391 11.883 1 94.5 93 ARG A C 1
ATOM 759 O O . ARG A 1 93 ? -2.768 8.508 11.828 1 94.5 93 ARG A O 1
ATOM 766 N N . VAL A 1 94 ? -4.656 7.246 11.891 1 94.31 94 VAL A N 1
ATOM 767 C CA . VAL A 1 94 ? -3.936 5.988 11.727 1 94.31 94 VAL A CA 1
ATOM 768 C C . VAL A 1 94 ? -4.684 5.09 10.75 1 94.31 94 VAL A C 1
ATOM 770 O O . VAL A 1 94 ? -5.688 4.469 11.102 1 94.31 94 VAL A O 1
ATOM 773 N N . GLU A 1 95 ? -4.168 5.105 9.516 1 96.38 95 GLU A N 1
ATOM 774 C CA . GLU A 1 95 ? -4.816 4.285 8.492 1 96.38 95 GLU A CA 1
ATOM 775 C C . GLU A 1 95 ? -3.914 3.139 8.055 1 96.38 95 GLU A C 1
ATOM 777 O O . GLU A 1 95 ? -4.391 2.141 7.512 1 96.38 95 GLU A O 1
ATOM 782 N N . ARG A 1 96 ? -2.643 3.268 8.211 1 96 96 ARG A N 1
ATOM 783 C CA . ARG A 1 96 ? -1.681 2.297 7.699 1 96 96 ARG A CA 1
ATOM 784 C C . ARG A 1 96 ? -1.589 1.082 8.617 1 96 96 ARG A C 1
ATOM 786 O O . ARG A 1 96 ? -1.818 1.19 9.828 1 96 96 ARG A O 1
ATOM 793 N N . PHE A 1 97 ? -1.214 0.021 7.98 1 93.44 97 PHE A N 1
ATOM 794 C CA . PHE A 1 97 ? -1.086 -1.214 8.742 1 93.44 97 PHE A CA 1
ATOM 795 C C . PHE A 1 97 ? 0.353 -1.423 9.203 1 93.44 97 PHE A C 1
ATOM 797 O O . PHE A 1 97 ? 1.292 -1.006 8.516 1 93.44 97 PHE A O 1
ATOM 804 N N . THR A 1 98 ? 0.489 -1.965 10.266 1 92.56 98 THR A N 1
ATOM 805 C CA . THR A 1 98 ? 1.765 -2.453 10.773 1 92.56 98 THR A CA 1
ATOM 806 C C . THR A 1 98 ? 1.633 -3.891 11.273 1 92.56 98 THR A C 1
ATOM 808 O O . THR A 1 98 ? 0.523 -4.418 11.375 1 92.56 98 THR A O 1
ATOM 811 N N . GLY A 1 99 ? 2.799 -4.508 11.469 1 94.19 99 GLY A N 1
ATOM 812 C CA . GLY A 1 99 ? 2.783 -5.883 11.945 1 94.19 99 GLY A CA 1
ATOM 813 C C . GLY A 1 99 ? 3.068 -6.895 10.859 1 94.19 99 GLY A C 1
ATOM 814 O O . GLY A 1 99 ? 3.725 -6.578 9.859 1 94.19 99 GLY A O 1
ATOM 815 N N . THR A 1 100 ? 2.604 -8.109 11.133 1 94.25 100 THR A N 1
ATOM 816 C CA . THR A 1 100 ? 2.961 -9.227 10.266 1 94.25 100 THR A CA 1
ATOM 817 C C . THR A 1 100 ? 1.902 -9.438 9.188 1 94.25 100 THR A C 1
ATOM 819 O O . THR A 1 100 ? 0.739 -9.078 9.375 1 94.25 100 THR A O 1
ATOM 822 N N . PHE A 1 101 ? 2.309 -9.906 8.102 1 94.19 101 PHE A N 1
ATOM 823 C CA . PHE A 1 101 ? 1.409 -10.344 7.035 1 94.19 101 PHE A CA 1
ATOM 824 C C . PHE A 1 101 ? 1.843 -11.695 6.477 1 94.19 101 PHE A C 1
ATOM 826 O O . PHE A 1 101 ? 3.014 -12.062 6.578 1 94.19 101 PHE A O 1
ATOM 833 N N . MET A 1 102 ? 0.87 -12.352 5.855 1 95.25 102 MET A N 1
ATOM 834 C CA . MET A 1 102 ? 1.123 -13.633 5.199 1 95.25 102 MET A CA 1
ATOM 835 C C . MET A 1 102 ? 0.054 -13.93 4.152 1 95.25 102 MET A C 1
ATOM 837 O O . MET A 1 102 ? -1.142 -13.867 4.445 1 95.25 102 MET A O 1
ATOM 841 N N . ARG A 1 103 ? 0.492 -14.109 2.955 1 95.69 103 ARG A N 1
ATOM 842 C CA . ARG A 1 103 ? -0.375 -14.586 1.88 1 95.69 103 ARG A CA 1
ATOM 843 C C . ARG A 1 103 ? 0.081 -15.945 1.37 1 95.69 103 ARG A C 1
ATOM 845 O O . ARG A 1 103 ? 1.279 -16.188 1.202 1 95.69 103 ARG A O 1
ATOM 852 N N . ARG A 1 104 ? -0.874 -16.844 1.15 1 95.44 104 ARG A N 1
ATOM 853 C CA . ARG A 1 104 ? -0.554 -18.172 0.637 1 95.44 104 ARG A CA 1
ATOM 854 C C . ARG A 1 104 ? -1.44 -18.516 -0.551 1 95.44 104 ARG A C 1
ATOM 856 O O . ARG A 1 104 ? -2.666 -18.422 -0.468 1 95.44 104 ARG A O 1
ATOM 863 N N . PHE A 1 105 ? -0.808 -18.953 -1.582 1 95.56 105 PHE A N 1
ATOM 864 C CA . PHE A 1 105 ? -1.53 -19.297 -2.799 1 95.56 105 PHE A CA 1
ATOM 865 C C . PHE A 1 105 ? -1.098 -20.672 -3.307 1 95.56 105 PHE A C 1
ATOM 867 O O . PHE A 1 105 ? 0.087 -21.016 -3.268 1 95.56 105 PHE A O 1
ATOM 874 N N . THR A 1 106 ? -2.045 -21.422 -3.807 1 95.81 106 THR A N 1
ATOM 875 C CA . THR A 1 106 ? -1.669 -22.625 -4.559 1 95.81 106 THR A CA 1
ATOM 876 C C . THR A 1 106 ? -1.022 -22.234 -5.887 1 95.81 106 THR A C 1
ATOM 878 O O . THR A 1 106 ? -1.411 -21.25 -6.512 1 95.81 106 THR A O 1
ATOM 881 N N . VAL A 1 107 ? -0.058 -23 -6.285 1 95.25 107 VAL A N 1
ATOM 882 C CA . VAL A 1 107 ? 0.676 -22.734 -7.52 1 95.25 107 VAL A CA 1
ATOM 883 C C . VAL A 1 107 ? 0.416 -23.844 -8.531 1 95.25 107 VAL A C 1
ATOM 885 O O . VAL A 1 107 ? 0.478 -25.031 -8.188 1 95.25 107 VAL A O 1
ATOM 888 N N . PRO A 1 108 ? 0.115 -23.438 -9.727 1 94.44 108 PRO A N 1
ATOM 889 C CA . PRO A 1 108 ? -0.105 -24.453 -10.758 1 94.44 108 PRO A CA 1
ATOM 890 C C . PRO A 1 108 ? 1.092 -25.375 -10.93 1 94.44 108 PRO A C 1
ATOM 892 O O . PRO A 1 108 ? 2.232 -24.984 -10.688 1 94.44 108 PRO A O 1
ATOM 895 N N . GLU A 1 109 ? 0.794 -26.547 -11.523 1 92.06 109 GLU A N 1
ATOM 896 C CA . GLU A 1 109 ? 1.803 -27.594 -11.656 1 92.06 109 GLU A CA 1
ATOM 897 C C . GLU A 1 109 ? 2.832 -27.25 -12.727 1 92.06 109 GLU A C 1
ATOM 899 O O . GLU A 1 109 ? 3.949 -27.766 -12.711 1 92.06 109 GLU A O 1
ATOM 904 N N . ASN A 1 110 ? 2.525 -26.438 -13.578 1 93.75 110 ASN A N 1
ATOM 905 C CA . ASN A 1 110 ? 3.422 -26.125 -14.695 1 93.75 110 ASN A CA 1
ATOM 906 C C . ASN A 1 110 ? 4.359 -24.969 -14.359 1 93.75 110 ASN A C 1
ATOM 908 O O . ASN A 1 110 ? 4.879 -24.312 -15.258 1 93.75 110 ASN A O 1
ATOM 912 N N . VAL A 1 111 ? 4.52 -24.656 -13.117 1 95.62 111 VAL A N 1
ATOM 913 C CA . VAL A 1 111 ? 5.496 -23.656 -12.688 1 95.62 111 VAL A CA 1
ATOM 914 C C . VAL A 1 111 ? 6.852 -24.328 -12.461 1 95.62 111 VAL A C 1
ATOM 916 O O . VAL A 1 111 ? 6.922 -25.422 -11.883 1 95.62 111 VAL A O 1
ATOM 919 N N . ASP A 1 112 ? 7.895 -23.781 -12.984 1 95.25 112 ASP A N 1
ATOM 920 C CA . ASP A 1 112 ? 9.266 -24.203 -12.727 1 95.25 112 ASP A CA 1
ATOM 921 C C . ASP A 1 112 ? 9.789 -23.594 -11.43 1 95.25 112 ASP A C 1
ATOM 923 O O . ASP A 1 112 ? 10.164 -22.422 -11.391 1 95.25 112 ASP A O 1
ATOM 927 N N . PRO A 1 113 ? 9.867 -24.328 -10.328 1 94.31 113 PRO A N 1
ATOM 928 C CA . PRO A 1 113 ? 10.25 -23.766 -9.031 1 94.31 113 PRO A CA 1
ATOM 929 C C . PRO A 1 113 ? 11.68 -23.219 -9.023 1 94.31 113 PRO A C 1
ATOM 931 O O . PRO A 1 113 ? 11.984 -22.297 -8.273 1 94.31 113 PRO A O 1
ATOM 934 N N . GLU A 1 114 ? 12.531 -23.719 -9.883 1 93.94 114 GLU A N 1
ATOM 935 C CA . GLU A 1 114 ? 13.938 -23.328 -9.883 1 93.94 114 GLU A CA 1
ATOM 936 C C . GLU A 1 114 ? 14.141 -22 -10.594 1 93.94 114 GLU A C 1
ATOM 938 O O . GLU A 1 114 ? 15.164 -21.344 -10.422 1 93.94 114 GLU A O 1
ATOM 943 N N . GLY A 1 115 ? 13.195 -21.625 -11.367 1 95.06 115 GLY A N 1
ATOM 944 C CA . GLY A 1 115 ? 13.344 -20.406 -12.148 1 95.06 115 GLY A CA 1
ATOM 945 C C . GLY A 1 115 ? 12.68 -19.203 -11.516 1 95.06 115 GLY A C 1
ATOM 946 O O . GLY A 1 115 ? 12.703 -18.109 -12.078 1 95.06 115 GLY A O 1
ATOM 947 N N . ILE A 1 116 ? 12.188 -19.391 -10.32 1 96.56 116 ILE A N 1
ATOM 948 C CA . ILE A 1 116 ? 11.414 -18.312 -9.695 1 96.56 116 ILE A CA 1
ATOM 949 C C . ILE A 1 116 ? 12.352 -17.172 -9.312 1 96.56 116 ILE A C 1
ATOM 951 O O . ILE A 1 116 ? 13.43 -17.406 -8.766 1 96.56 116 ILE A O 1
ATOM 955 N N . LYS A 1 117 ? 11.922 -15.953 -9.688 1 97.81 117 LYS A N 1
ATOM 956 C CA . LYS A 1 117 ? 12.68 -14.75 -9.367 1 97.81 117 LYS A CA 1
ATOM 957 C C . LYS A 1 117 ? 11.805 -13.742 -8.617 1 97.81 117 LYS A C 1
ATOM 959 O O . LYS A 1 117 ? 10.625 -13.578 -8.93 1 97.81 117 LYS A O 1
ATOM 964 N N . ALA A 1 118 ? 12.477 -13.102 -7.672 1 97.44 118 ALA A N 1
ATOM 965 C CA . ALA A 1 118 ? 11.789 -12.086 -6.887 1 97.44 118 ALA A CA 1
ATOM 966 C C . ALA A 1 118 ? 12.555 -10.766 -6.91 1 97.44 118 ALA A C 1
ATOM 968 O O . ALA A 1 118 ? 13.789 -10.75 -6.824 1 97.44 118 ALA A O 1
ATOM 969 N N . VAL A 1 119 ? 11.867 -9.703 -7.141 1 96.69 119 VAL A N 1
ATOM 970 C CA . VAL A 1 119 ? 12.422 -8.359 -7.047 1 96.69 119 VAL A CA 1
ATOM 971 C C . VAL A 1 119 ? 11.586 -7.52 -6.09 1 96.69 119 VAL A C 1
ATOM 973 O O . VAL A 1 119 ? 10.359 -7.445 -6.23 1 96.69 119 VAL A O 1
ATOM 976 N N . PHE A 1 120 ? 12.219 -7.02 -5.102 1 95.31 120 PHE A N 1
ATOM 977 C CA . PHE A 1 120 ? 11.547 -6.133 -4.16 1 95.31 120 PHE A CA 1
ATOM 978 C C . PHE A 1 120 ? 12.094 -4.715 -4.27 1 95.31 120 PHE A C 1
ATOM 980 O O . PHE A 1 120 ? 13.242 -4.461 -3.9 1 95.31 120 PHE A O 1
ATOM 987 N N . LYS A 1 121 ? 11.211 -3.859 -4.785 1 92.81 121 LYS A N 1
ATOM 988 C CA . LYS A 1 121 ? 11.609 -2.473 -5.004 1 92.81 121 LYS A CA 1
ATOM 989 C C . LYS A 1 121 ? 10.422 -1.526 -4.855 1 92.81 121 LYS A C 1
ATOM 991 O O . LYS A 1 121 ? 9.312 -1.847 -5.281 1 92.81 121 LYS A O 1
ATOM 996 N N . ASP A 1 122 ? 10.648 -0.391 -4.199 1 91.31 122 ASP A N 1
ATOM 997 C CA . ASP A 1 122 ? 9.672 0.689 -4.117 1 91.31 122 ASP A CA 1
ATOM 998 C C . ASP A 1 122 ? 8.383 0.212 -3.453 1 91.31 122 ASP A C 1
ATOM 1000 O O . ASP A 1 122 ? 7.285 0.572 -3.885 1 91.31 122 ASP A O 1
ATOM 1004 N N . GLY A 1 123 ? 8.609 -0.66 -2.482 1 95.38 123 GLY A N 1
ATOM 1005 C CA . GLY A 1 123 ? 7.477 -1.122 -1.691 1 95.38 123 GLY A CA 1
ATOM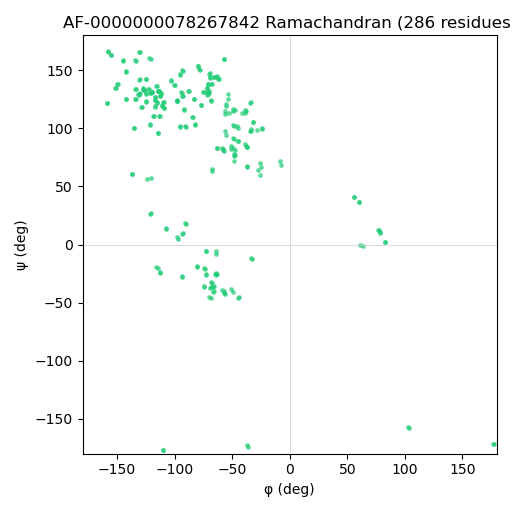 1006 C C . GLY A 1 123 ? 6.629 -2.156 -2.406 1 95.38 123 GLY A C 1
ATOM 1007 O O . GLY A 1 123 ? 5.508 -2.447 -1.985 1 95.38 123 GLY A O 1
ATOM 1008 N N . MET A 1 124 ? 7.211 -2.639 -3.504 1 96.62 124 MET A N 1
ATOM 1009 C CA . MET A 1 124 ? 6.504 -3.639 -4.301 1 96.62 124 MET A CA 1
ATOM 1010 C C . MET A 1 124 ? 7.336 -4.91 -4.441 1 96.62 124 MET A C 1
ATOM 1012 O O . MET A 1 124 ? 8.539 -4.844 -4.699 1 96.62 124 MET A O 1
ATOM 1016 N N . LEU A 1 125 ? 6.688 -6.035 -4.238 1 97.94 125 LEU A N 1
ATOM 1017 C CA . LEU A 1 125 ? 7.301 -7.324 -4.535 1 97.94 125 LEU A CA 1
ATOM 1018 C C . LEU A 1 125 ? 6.848 -7.848 -5.895 1 97.94 125 LEU A C 1
ATOM 1020 O O . LEU A 1 125 ? 5.645 -7.891 -6.176 1 97.94 125 LEU A O 1
ATOM 1024 N N . HIS A 1 126 ? 7.75 -8.102 -6.727 1 97.56 126 HIS A N 1
ATOM 1025 C CA . HIS A 1 126 ? 7.492 -8.727 -8.016 1 97.56 126 HIS A CA 1
ATOM 1026 C C . HIS A 1 126 ? 8.023 -10.156 -8.055 1 97.56 126 HIS A C 1
ATOM 1028 O O . HIS A 1 126 ? 9.219 -10.383 -7.848 1 97.56 126 HIS A O 1
ATOM 1034 N N . LEU A 1 127 ? 7.168 -11.086 -8.328 1 98.44 127 LEU A N 1
ATOM 1035 C CA . LEU A 1 127 ? 7.582 -12.477 -8.484 1 98.44 127 LEU A CA 1
ATOM 1036 C C . LEU A 1 127 ? 7.359 -12.945 -9.922 1 98.44 127 LEU A C 1
ATOM 1038 O O . LEU A 1 127 ? 6.293 -12.711 -10.5 1 98.44 127 LEU A O 1
ATOM 1042 N N . HIS A 1 128 ? 8.336 -13.539 -10.438 1 98.06 128 HIS A N 1
ATOM 1043 C CA . HIS A 1 128 ? 8.273 -14.211 -11.727 1 98.06 128 HIS A CA 1
ATOM 1044 C C . HIS A 1 128 ? 8.336 -15.727 -11.562 1 98.06 128 HIS A C 1
ATOM 1046 O O . HIS A 1 128 ? 9.312 -16.25 -11.031 1 98.06 128 HIS A O 1
ATOM 1052 N N . LEU A 1 129 ? 7.285 -16.375 -11.977 1 98 129 LEU A N 1
ATOM 1053 C CA . LEU A 1 129 ? 7.227 -17.828 -11.922 1 98 129 LEU A CA 1
ATOM 1054 C C . LEU A 1 129 ? 7.164 -18.422 -13.32 1 98 129 LEU A C 1
ATOM 1056 O O . LEU A 1 129 ? 6.082 -18.547 -13.898 1 98 129 LEU A O 1
ATOM 1060 N N . PRO A 1 130 ? 8.281 -18.812 -13.867 1 97.69 130 PRO A N 1
ATOM 1061 C CA . PRO A 1 130 ? 8.281 -19.359 -15.219 1 97.69 130 PRO A CA 1
ATOM 1062 C C . PRO A 1 130 ? 7.523 -20.688 -15.32 1 97.69 130 PRO A C 1
ATOM 1064 O O . PRO A 1 130 ? 7.523 -21.484 -14.367 1 97.69 130 PRO A O 1
ATOM 1067 N N . LYS A 1 131 ? 6.848 -20.859 -16.469 1 95.5 131 LYS A N 1
ATOM 1068 C CA . LYS A 1 131 ? 6.191 -22.141 -16.734 1 95.5 131 LYS A CA 1
ATOM 1069 C C . LYS A 1 131 ? 7.199 -23.188 -17.203 1 95.5 131 LYS A C 1
ATOM 1071 O O . LYS A 1 131 ? 8.227 -22.844 -17.797 1 95.5 131 LYS A O 1
ATOM 1076 N N . THR A 1 132 ? 6.863 -24.438 -16.891 1 92.31 132 THR A N 1
ATOM 1077 C CA . THR A 1 132 ? 7.688 -25.531 -17.391 1 92.31 132 THR A CA 1
ATOM 1078 C C . THR A 1 132 ? 7.48 -25.719 -18.891 1 92.31 132 THR A C 1
ATOM 1080 O O . THR A 1 132 ? 6.406 -25.422 -19.422 1 92.31 132 THR A O 1
ATOM 1083 N N . ALA A 1 133 ? 8.516 -25.875 -19.625 1 75.88 133 ALA A N 1
ATOM 1084 C CA . ALA A 1 133 ? 8.438 -26.109 -21.062 1 75.88 133 ALA A CA 1
ATOM 1085 C C . ALA A 1 133 ? 7.445 -27.234 -21.375 1 75.88 133 ALA A C 1
ATOM 1087 O O . ALA A 1 133 ? 7.309 -28.188 -20.594 1 75.88 133 ALA A O 1
ATOM 1088 N N . LYS A 1 134 ? 6.242 -26.812 -21.844 1 60.53 134 LYS A N 1
ATOM 1089 C CA . LYS A 1 134 ? 5.277 -27.812 -22.281 1 60.53 134 LYS A CA 1
ATOM 1090 C C . LYS A 1 134 ? 5.98 -29.031 -22.875 1 60.53 134 LYS A C 1
ATOM 1092 O O . LYS A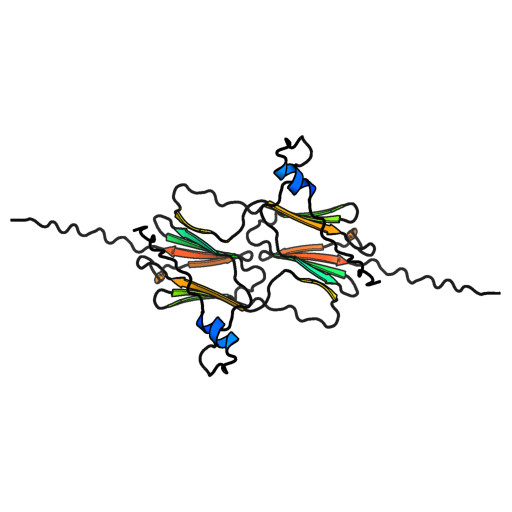 1 134 ? 6.863 -28.891 -23.719 1 60.53 134 LYS A O 1
ATOM 1097 N N . ALA A 1 135 ? 5.934 -29.984 -22.094 1 50.97 135 ALA A N 1
ATOM 1098 C CA . ALA A 1 135 ? 6.309 -31.219 -22.781 1 50.97 135 ALA A CA 1
ATOM 1099 C C . ALA A 1 135 ? 5.539 -31.375 -24.078 1 50.97 135 ALA A C 1
ATOM 1101 O O . ALA A 1 135 ? 4.34 -31.094 -24.141 1 50.97 135 ALA A O 1
ATOM 1102 N N . THR A 1 136 ? 6.105 -30.891 -25.141 1 49.5 136 THR A N 1
ATOM 1103 C CA . THR A 1 136 ? 5.477 -31.203 -26.422 1 49.5 136 THR A CA 1
ATOM 1104 C C . THR A 1 136 ? 4.664 -32.469 -26.312 1 49.5 136 THR A C 1
ATOM 1106 O O . THR A 1 136 ? 5.172 -33.5 -25.875 1 49.5 136 THR A O 1
ATOM 1109 N N . PRO A 1 137 ? 3.361 -32.281 -26.156 1 50.41 137 PRO A N 1
ATOM 1110 C CA . PRO A 1 137 ? 2.572 -33.5 -26.156 1 50.41 137 PRO A CA 1
ATOM 1111 C C . PRO A 1 137 ? 3.154 -34.562 -27.078 1 50.41 137 PRO A C 1
ATOM 1113 O O . PRO A 1 137 ? 3.543 -34.281 -28.203 1 50.41 137 PRO A O 1
ATOM 1116 N N . LYS A 1 138 ? 3.82 -35.438 -26.531 1 48.97 138 LYS A N 1
ATOM 1117 C CA . LYS A 1 138 ? 4.16 -36.562 -27.375 1 48.97 138 LYS A CA 1
ATOM 1118 C C . LYS A 1 138 ? 2.934 -37.094 -28.109 1 48.97 138 LYS A C 1
ATOM 1120 O O . LYS A 1 138 ? 1.936 -37.469 -27.484 1 48.97 138 LYS A O 1
ATOM 1125 N N . ALA A 1 139 ? 2.623 -36.5 -29.156 1 50.31 139 ALA A N 1
ATOM 1126 C CA . ALA A 1 139 ? 1.585 -37.062 -30.016 1 50.31 139 ALA A CA 1
ATOM 1127 C C . ALA A 1 139 ? 1.678 -38.594 -30.047 1 50.31 139 ALA A C 1
ATOM 1129 O O . ALA A 1 139 ? 2.703 -39.156 -30.453 1 50.31 139 ALA A O 1
ATOM 1130 N N . ILE A 1 140 ? 1.103 -39.125 -29.109 1 49.03 140 ILE A N 1
ATOM 1131 C CA . ILE A 1 140 ? 1.019 -40.562 -29.266 1 49.03 140 ILE A CA 1
ATOM 1132 C C . ILE A 1 140 ? 0.27 -40.906 -30.562 1 49.03 140 ILE A C 1
ATOM 1134 O O . ILE A 1 140 ? -0.908 -40.562 -30.703 1 49.03 140 ILE A O 1
ATOM 1138 N N . ASP A 1 141 ? 0.905 -40.906 -31.625 1 48.94 141 ASP A N 1
ATOM 1139 C CA . ASP A 1 141 ? 0.313 -41.438 -32.844 1 48.94 141 ASP A CA 1
ATOM 1140 C C . ASP A 1 141 ? -0.307 -42.812 -32.594 1 48.94 141 ASP A C 1
ATOM 1142 O O . ASP A 1 141 ? 0.4 -43.781 -32.281 1 48.94 141 ASP A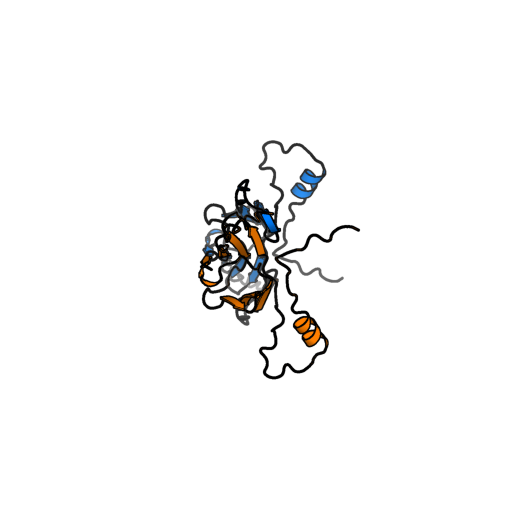 O 1
ATOM 1146 N N . ILE A 1 142 ? -1.44 -42.75 -32 1 49.38 142 ILE A N 1
ATOM 1147 C CA . ILE A 1 142 ? -2.109 -44.031 -31.891 1 49.38 142 ILE A CA 1
ATOM 1148 C C . ILE A 1 142 ? -2.438 -44.562 -33.281 1 49.38 142 ILE A C 1
ATOM 1150 O O . ILE A 1 142 ? -3.201 -43.938 -34.031 1 49.38 142 ILE A O 1
ATOM 1154 N N . HIS A 1 143 ? -1.59 -45.188 -34 1 48.38 143 HIS A N 1
ATOM 1155 C CA . HIS A 1 143 ? -1.903 -45.938 -35.188 1 48.38 143 HIS A CA 1
ATOM 1156 C C . HIS A 1 143 ? -2.914 -47.031 -34.906 1 48.38 143 HIS A C 1
ATOM 1158 O O . HIS A 1 143 ? -2.676 -47.906 -34.062 1 48.38 143 HIS A O 1
ATOM 1164 N N . VAL A 1 144 ? -4.176 -46.594 -34.875 1 43 144 VAL A N 1
ATOM 1165 C CA . VAL A 1 144 ? -5.172 -47.656 -34.844 1 43 144 VAL A CA 1
ATOM 1166 C C . VAL A 1 144 ? -4.961 -48.594 -36.031 1 43 144 VAL A C 1
ATOM 1168 O O . VAL A 1 144 ? -5 -48.156 -37.188 1 43 144 VAL A O 1
ATOM 1171 N N . ASP A 1 145 ? -4.234 -49.656 -35.812 1 43.19 145 ASP A N 1
ATOM 1172 C CA . ASP A 1 145 ? -4.281 -50.75 -36.781 1 43.19 145 ASP A CA 1
ATOM 1173 C C . ASP A 1 145 ? -5.703 -51.281 -36.938 1 43.19 145 ASP A C 1
ATOM 1175 O O . ASP A 1 145 ? -6.441 -51.375 -35.969 1 43.19 145 ASP A O 1
ATOM 1179 N N . MET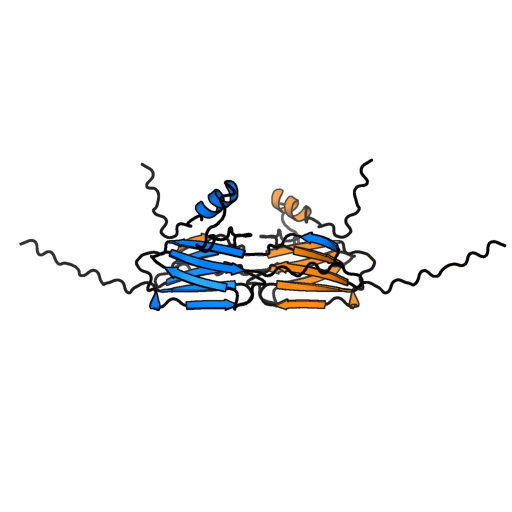 B 1 1 ? -23.406 18 26.469 1 37.03 1 MET B N 1
ATOM 1180 C CA . MET B 1 1 ? -22.984 18.453 25.141 1 37.03 1 MET B CA 1
ATOM 1181 C C . MET B 1 1 ? -21.625 17.891 24.781 1 37.03 1 MET B C 1
ATOM 1183 O O . MET B 1 1 ? -20.656 18.078 25.516 1 37.03 1 MET B O 1
ATOM 1187 N N . THR B 1 2 ? -21.469 16.734 24.281 1 42.66 2 THR B N 1
ATOM 1188 C CA . THR B 1 2 ? -20.25 16.016 23.938 1 42.66 2 THR B CA 1
ATOM 1189 C C . THR B 1 2 ? -19.328 16.875 23.078 1 42.66 2 THR B C 1
ATOM 1191 O O . THR B 1 2 ? -19.75 17.375 22.031 1 42.66 2 THR B O 1
ATOM 1194 N N . LEU B 1 3 ? -18.516 17.703 23.562 1 43.19 3 LEU B N 1
ATOM 1195 C CA . LEU B 1 3 ? -17.547 18.578 22.906 1 43.19 3 LEU B CA 1
ATOM 1196 C C . LEU B 1 3 ? -16.891 17.875 21.719 1 43.19 3 LEU B C 1
ATOM 1198 O O . LEU B 1 3 ? -16.203 16.859 21.891 1 43.19 3 LEU B O 1
ATOM 1202 N N . MET B 1 4 ? -17.453 17.891 20.625 1 50.84 4 MET B N 1
ATOM 1203 C CA . MET B 1 4 ? -16.844 17.359 19.422 1 50.84 4 MET B CA 1
ATOM 1204 C C . MET B 1 4 ? -15.398 17.812 19.297 1 50.84 4 MET B C 1
ATOM 1206 O O . MET B 1 4 ? -15.109 19 19.297 1 50.84 4 MET B O 1
ATOM 1210 N N . LYS B 1 5 ? -14.477 17.047 19.859 1 56.41 5 LYS B N 1
ATOM 1211 C CA . LYS B 1 5 ? -13.055 17.391 19.812 1 56.41 5 LYS B CA 1
ATOM 1212 C C . LYS B 1 5 ? -12.633 17.828 18.406 1 56.41 5 LYS B C 1
ATOM 1214 O O . LYS B 1 5 ? -12.883 17.109 17.438 1 56.41 5 LYS B O 1
ATOM 1219 N N . TRP B 1 6 ? -12.508 19.141 18.25 1 63.62 6 TRP B N 1
ATOM 1220 C CA . TRP B 1 6 ? -12 19.75 17.016 1 63.62 6 TRP B CA 1
ATOM 1221 C C . TRP B 1 6 ? -10.867 18.938 16.422 1 63.62 6 TRP B C 1
ATOM 1223 O O . TRP B 1 6 ? -9.938 18.547 17.141 1 63.62 6 TRP B O 1
ATOM 1233 N N . ASP B 1 7 ? -10.961 18.328 15.211 1 75.25 7 ASP B N 1
ATOM 1234 C CA . ASP B 1 7 ? -9.906 17.594 14.508 1 75.25 7 ASP B CA 1
ATOM 1235 C C . ASP B 1 7 ? -9.117 18.516 13.594 1 75.25 7 ASP B C 1
ATOM 1237 O O . ASP B 1 7 ? -9.633 19 12.578 1 75.25 7 ASP B O 1
ATOM 1241 N N . PRO B 1 8 ? -8.008 18.891 14.008 1 84.62 8 PRO B N 1
ATOM 1242 C CA . PRO B 1 8 ? -7.227 19.844 13.203 1 84.62 8 PRO B CA 1
ATOM 1243 C C . PRO B 1 8 ? -6.805 19.25 11.852 1 84.62 8 PRO B C 1
ATOM 1245 O O . PRO B 1 8 ? -6.359 19.984 10.969 1 84.62 8 PRO B O 1
ATOM 1248 N N . TRP B 1 9 ? -7 18.016 11.602 1 90.56 9 TRP B N 1
ATOM 1249 C CA . TRP B 1 9 ? -6.617 17.359 10.359 1 90.56 9 TRP B CA 1
ATOM 1250 C C . TRP B 1 9 ? -7.836 16.75 9.664 1 90.56 9 TRP B C 1
ATOM 1252 O O . TRP B 1 9 ? -7.82 15.578 9.273 1 90.56 9 TRP B O 1
ATOM 1262 N N . ARG B 1 10 ? -8.766 17.531 9.398 1 90.25 10 ARG B N 1
ATOM 1263 C CA . ARG B 1 10 ? -9.969 17.047 8.719 1 90.25 10 ARG B CA 1
ATOM 1264 C C . ARG B 1 10 ? -9.68 16.719 7.262 1 90.25 10 ARG B C 1
ATOM 1266 O O . ARG B 1 10 ? -8.984 17.469 6.574 1 90.25 10 ARG B O 1
ATOM 1273 N N . GLU B 1 11 ? -10.086 15.547 6.934 1 90.44 11 GLU B N 1
ATOM 1274 C CA . GLU B 1 11 ? -9.992 15.211 5.52 1 90.44 11 GLU B CA 1
ATOM 1275 C C . GLU B 1 11 ? -11.062 15.922 4.707 1 90.44 11 GLU B C 1
ATOM 1277 O O . GLU B 1 11 ? -12.227 15.969 5.113 1 90.44 11 GLU B O 1
ATOM 1282 N N . ILE B 1 12 ? -10.688 16.5 3.701 1 83.56 12 ILE B N 1
ATOM 1283 C CA . ILE B 1 12 ? -11.617 17.172 2.801 1 83.56 12 ILE B CA 1
ATOM 1284 C C . ILE B 1 12 ? -11.984 16.234 1.651 1 83.56 12 ILE B C 1
ATOM 1286 O O . ILE B 1 12 ? -11.125 15.836 0.87 1 83.56 12 ILE B O 1
ATOM 1290 N N . GLU B 1 13 ? -13.188 15.672 1.821 1 74.75 13 GLU B N 1
ATOM 1291 C CA . GLU B 1 13 ? -13.648 14.812 0.737 1 74.75 13 GLU B CA 1
ATOM 1292 C C . GLU B 1 13 ? -13.945 15.617 -0.523 1 74.75 13 GLU B C 1
ATOM 1294 O O . GLU B 1 13 ? -14.469 16.734 -0.445 1 74.75 13 GLU B O 1
ATOM 1299 N N . ASP B 1 14 ? -13.336 15.219 -1.432 1 58.75 14 ASP B N 1
ATOM 1300 C CA . ASP B 1 14 ? -13.742 15.883 -2.662 1 58.75 14 ASP B CA 1
ATOM 1301 C C . ASP B 1 14 ? -15.172 15.5 -3.051 1 58.75 14 ASP B C 1
ATOM 1303 O O . ASP B 1 14 ? -15.391 14.438 -3.639 1 58.75 14 ASP B O 1
ATOM 1307 N N . MET B 1 15 ? -16.078 15.891 -2.172 1 54.06 15 MET B N 1
ATOM 1308 C CA . MET B 1 15 ? -17.484 15.641 -2.492 1 54.06 15 MET B CA 1
ATOM 1309 C C . MET B 1 15 ? -17.812 16.109 -3.902 1 54.06 15 MET B C 1
ATOM 1311 O O . MET B 1 15 ? -18.609 15.484 -4.605 1 54.06 15 MET B O 1
ATOM 1315 N N . PHE B 1 16 ? -17.312 17.094 -4.141 1 53.06 16 PHE B N 1
ATOM 1316 C CA . PHE B 1 16 ? -17.656 17.609 -5.453 1 53.06 16 PHE B CA 1
ATOM 1317 C C . PHE B 1 16 ? -17.312 16.609 -6.547 1 53.06 16 PHE B C 1
ATOM 1319 O O . PHE B 1 16 ? -18.062 16.422 -7.5 1 53.06 16 PHE B O 1
ATOM 1326 N N . ASP B 1 17 ? -16.234 16 -6.406 1 53.84 17 ASP B N 1
ATOM 1327 C CA . ASP B 1 17 ? -15.844 15.039 -7.43 1 53.84 17 ASP B CA 1
ATOM 1328 C C . ASP B 1 17 ? -16.766 13.812 -7.414 1 53.84 17 ASP B C 1
ATOM 1330 O O . ASP B 1 17 ? -17.125 13.289 -8.469 1 53.84 17 ASP B O 1
ATOM 1334 N N . ARG B 1 18 ? -17.141 13.477 -6.129 1 52.62 18 ARG B N 1
ATOM 1335 C CA . ARG B 1 18 ? -18.109 12.375 -6.094 1 52.62 18 ARG B CA 1
ATOM 1336 C C . ARG B 1 18 ? -19.438 12.789 -6.715 1 52.62 18 ARG B C 1
ATOM 1338 O O . ARG B 1 18 ? -20.062 11.992 -7.414 1 52.62 18 ARG B O 1
ATOM 1345 N N . TYR B 1 19 ? -19.875 14 -6.457 1 53.03 19 TYR B N 1
ATOM 1346 C CA . TYR B 1 19 ? -21.141 14.492 -6.98 1 53.03 19 TYR B CA 1
ATOM 1347 C C . TYR B 1 19 ? -21.062 14.711 -8.484 1 53.03 19 TYR B C 1
ATOM 1349 O O . TYR B 1 19 ? -22 14.375 -9.219 1 53.03 19 TYR B O 1
ATOM 1357 N N . THR B 1 20 ? -20 15.305 -8.867 1 51.81 20 THR B N 1
ATOM 1358 C CA . THR B 1 20 ? -19.922 15.547 -10.305 1 51.81 20 THR B CA 1
ATOM 1359 C C . THR B 1 20 ? -19.812 14.227 -11.062 1 51.81 20 THR B C 1
ATOM 1361 O O . THR B 1 20 ? -20.391 14.07 -12.133 1 51.81 20 THR B O 1
ATOM 1364 N N . LYS B 1 21 ? -19.094 13.281 -10.469 1 54.88 21 LYS B N 1
ATOM 1365 C CA . LYS B 1 21 ? -19.016 11.977 -11.125 1 54.88 21 LYS B CA 1
ATOM 1366 C C . LYS B 1 21 ? -20.375 11.281 -11.117 1 54.88 21 LYS B C 1
ATOM 1368 O O . LYS B 1 21 ? -20.75 10.633 -12.094 1 54.88 21 LYS B O 1
ATOM 1373 N N . ALA B 1 22 ? -21.141 11.5 -10.094 1 51.44 22 ALA B N 1
ATOM 1374 C CA . ALA B 1 22 ? -22.453 10.875 -9.977 1 51.44 22 ALA B CA 1
ATOM 1375 C C . ALA B 1 22 ? -23.453 11.523 -10.914 1 51.44 22 ALA B C 1
ATOM 1377 O O . ALA B 1 22 ? -24.344 10.852 -11.445 1 51.44 22 ALA B O 1
ATOM 1378 N N . VAL B 1 23 ? -23.375 12.844 -11.117 1 55.56 23 VAL B N 1
ATOM 1379 C CA . VAL B 1 23 ? -24.406 13.508 -11.914 1 55.56 23 VAL B CA 1
ATOM 1380 C C . VAL B 1 23 ? -23.953 13.586 -13.367 1 55.56 23 VAL B C 1
ATOM 1382 O O . VAL B 1 23 ? -24.719 14.016 -14.234 1 55.56 23 VAL B O 1
ATOM 1385 N N . GLY B 1 24 ? -22.906 12.992 -13.883 1 52.72 24 GLY B N 1
ATOM 1386 C CA . GLY B 1 24 ? -22.484 12.984 -15.273 1 52.72 24 GLY B CA 1
ATOM 1387 C C . GLY B 1 24 ? -22.125 14.367 -15.789 1 52.72 24 GLY B C 1
ATOM 1388 O O . GLY B 1 24 ? -22.219 14.625 -16.984 1 52.72 24 GLY B O 1
ATOM 1389 N N . TRP B 1 25 ? -22.219 15.406 -15.055 1 50.97 25 TRP B N 1
ATOM 1390 C CA . TRP B 1 25 ? -21.984 16.75 -15.547 1 50.97 25 TRP B CA 1
ATOM 1391 C C . TRP B 1 25 ? -20.609 16.875 -16.188 1 50.97 25 TRP B C 1
ATOM 1393 O O . TRP B 1 25 ? -19.625 16.344 -15.648 1 50.97 25 TRP B O 1
ATOM 1403 N N . PRO B 1 26 ? -20.656 17.25 -17.594 1 45.53 26 PRO B N 1
ATOM 1404 C CA . PRO B 1 26 ? -19.406 17.391 -18.344 1 45.53 26 PRO B CA 1
ATOM 1405 C C . PRO B 1 26 ? -18.375 18.266 -17.625 1 45.53 26 PRO B C 1
ATOM 1407 O O . PRO B 1 26 ? -18.75 19.234 -16.953 1 45.53 26 PRO B O 1
ATOM 1410 N N . ARG B 1 27 ? -17.312 17.812 -17.219 1 47.66 27 ARG B N 1
ATOM 1411 C CA . ARG B 1 27 ? -16.156 18.469 -16.609 1 47.66 27 ARG B CA 1
ATOM 1412 C C . ARG B 1 27 ? -15.734 19.688 -17.406 1 47.66 27 ARG B C 1
ATOM 1414 O O . ARG B 1 27 ? -15.211 19.562 -18.516 1 47.66 27 ARG B O 1
ATOM 1421 N N . GLY B 1 28 ? -16.359 20.781 -17.469 1 42.44 28 GLY B N 1
ATOM 1422 C CA . GLY B 1 28 ? -15.617 21.875 -18.062 1 42.44 28 GLY B CA 1
ATOM 1423 C C . GLY B 1 28 ? -14.141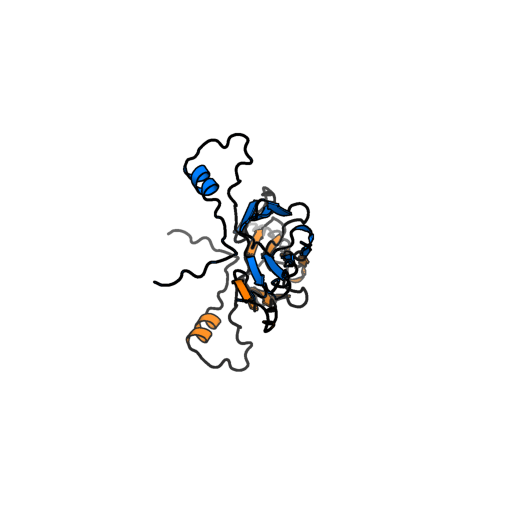 21.844 -17.719 1 42.44 28 GLY B C 1
ATOM 1424 O O . GLY B 1 28 ? -13.672 20.938 -17.047 1 42.44 28 GLY B O 1
ATOM 1425 N N . GLY B 1 29 ? -13.289 23.062 -18.188 1 41.31 29 GLY B N 1
ATOM 1426 C CA . GLY B 1 29 ? -11.867 23.344 -18.047 1 41.31 29 GLY B CA 1
ATOM 1427 C C . GLY B 1 29 ? -11.328 23.047 -16.656 1 41.31 29 GLY B C 1
ATOM 1428 O O . GLY B 1 29 ? -10.18 23.359 -16.359 1 41.31 29 GLY B O 1
ATOM 1429 N N . GLN B 1 30 ? -12.062 23.469 -15.656 1 41.44 30 GLN B N 1
ATOM 1430 C CA . GLN B 1 30 ? -11.391 23.406 -14.359 1 41.44 30 GLN B CA 1
ATOM 1431 C C . GLN B 1 30 ? -10.852 22 -14.086 1 41.44 30 GLN B C 1
ATOM 1433 O O . GLN B 1 30 ? -11.438 21.016 -14.531 1 41.44 30 GLN B O 1
ATOM 1438 N N . GLU B 1 31 ? -9.602 21.875 -13.719 1 43.38 31 GLU B N 1
ATOM 1439 C CA . GLU B 1 31 ? -8.969 20.656 -13.219 1 43.38 31 GLU B CA 1
ATOM 1440 C C . GLU B 1 31 ? -9.992 19.719 -12.57 1 43.38 31 GLU B C 1
ATOM 1442 O O . GLU B 1 31 ? -10.617 20.078 -11.57 1 43.38 31 GLU B O 1
ATOM 1447 N N . ALA B 1 32 ? -10.992 19.266 -13.32 1 42.28 32 ALA B N 1
ATOM 1448 C CA . ALA B 1 32 ? -11.867 18.156 -12.93 1 42.28 32 ALA B CA 1
ATOM 1449 C C . ALA B 1 32 ? -11.336 17.469 -11.672 1 42.28 32 ALA B C 1
ATOM 1451 O O . ALA B 1 32 ? -10.211 16.953 -11.672 1 42.28 32 ALA B O 1
ATOM 1452 N N . LEU B 1 33 ? -11.469 18.156 -10.578 1 46.59 33 LEU B N 1
ATOM 1453 C CA . LEU B 1 33 ? -11.047 17.438 -9.375 1 46.59 33 LEU B CA 1
ATOM 1454 C C . LEU B 1 33 ? -11.203 15.93 -9.555 1 46.59 33 LEU B C 1
ATOM 1456 O O . LEU B 1 33 ? -12.328 15.43 -9.641 1 46.59 33 LEU B O 1
ATOM 1460 N N . ALA B 1 34 ? -10.484 15.352 -10.461 1 49.97 34 ALA B N 1
ATOM 1461 C CA . ALA B 1 34 ? -10.352 13.969 -10.906 1 49.97 34 ALA B CA 1
ATOM 1462 C C . ALA B 1 34 ? -10.664 12.992 -9.781 1 49.97 34 ALA B C 1
ATOM 1464 O O . ALA B 1 34 ? -10.258 13.211 -8.633 1 49.97 34 ALA B O 1
ATOM 1465 N N . SER B 1 35 ? -11.867 12.484 -9.766 1 65.38 35 SER B N 1
ATOM 1466 C CA . SER B 1 35 ? -12.188 11.344 -8.906 1 65.38 35 SER B CA 1
ATOM 1467 C C . SER B 1 35 ? -10.992 10.406 -8.773 1 65.38 35 SER B C 1
ATOM 1469 O O . SER B 1 35 ? -10.211 10.25 -9.711 1 65.38 35 SER B O 1
ATOM 1471 N N . SER B 1 36 ? -10.633 10.242 -7.426 1 83.25 36 SER B N 1
ATOM 1472 C CA . SER B 1 36 ? -9.539 9.32 -7.121 1 83.25 36 SER B CA 1
ATOM 1473 C C . SER B 1 36 ? -9.953 7.871 -7.348 1 83.25 36 SER B C 1
ATOM 1475 O O . SER B 1 36 ? -11.102 7.5 -7.078 1 83.25 36 SER B O 1
ATOM 1477 N N . ASP B 1 37 ? -9.148 7.125 -8.055 1 89.38 37 ASP B N 1
ATOM 1478 C CA . ASP B 1 37 ? -9.391 5.707 -8.305 1 89.38 37 ASP B CA 1
ATOM 1479 C C . ASP B 1 37 ? -9.141 4.879 -7.039 1 89.38 37 ASP B C 1
ATOM 1481 O O . ASP B 1 37 ? -9.711 3.797 -6.883 1 89.38 37 ASP B O 1
ATOM 1485 N N . TRP B 1 38 ? -8.32 5.406 -6.219 1 93.06 38 TRP B N 1
ATOM 1486 C CA . TRP B 1 38 ? -8.023 4.719 -4.969 1 93.06 38 TRP B CA 1
ATOM 1487 C C . TRP B 1 38 ? -7.555 5.707 -3.902 1 93.06 38 TRP B C 1
ATOM 1489 O O . TRP B 1 38 ? -7.328 6.883 -4.195 1 93.06 38 TRP B O 1
ATOM 1499 N N . THR B 1 39 ? -7.586 5.27 -2.695 1 95.5 39 THR B N 1
ATOM 1500 C CA . THR B 1 39 ? -7.297 6.117 -1.543 1 95.5 39 THR B CA 1
ATOM 1501 C C . THR B 1 39 ? -6.133 5.555 -0.735 1 95.5 39 THR B C 1
ATOM 1503 O O . THR B 1 39 ? -6.305 4.613 0.043 1 95.5 39 THR B O 1
ATOM 1506 N N . PRO B 1 40 ? -4.934 6.172 -0.905 1 97.31 40 PRO B N 1
ATOM 1507 C CA . PRO B 1 40 ? -3.805 5.68 -0.111 1 97.31 40 PRO B CA 1
ATOM 1508 C C . PRO B 1 40 ? -4.035 5.824 1.392 1 97.31 40 PRO B C 1
ATOM 1510 O O . PRO B 1 40 ? -4.629 6.805 1.839 1 97.31 40 PRO B O 1
ATOM 1513 N N . ARG B 1 41 ? -3.582 4.852 2.16 1 97 41 ARG B N 1
ATOM 1514 C CA . ARG B 1 41 ? -3.639 4.93 3.617 1 97 41 ARG B CA 1
ATOM 1515 C C . ARG B 1 41 ? -2.639 5.949 4.148 1 97 41 ARG B C 1
ATOM 1517 O O . ARG B 1 41 ? -1.501 6.016 3.678 1 97 41 ARG B O 1
ATOM 1524 N N . VAL B 1 42 ? -3.053 6.727 5.113 1 97.31 42 VAL B N 1
ATOM 1525 C CA . VAL B 1 42 ? -2.234 7.824 5.617 1 97.31 42 VAL B CA 1
ATOM 1526 C C . VAL B 1 42 ? -2.23 7.812 7.141 1 97.31 42 VAL B C 1
ATOM 1528 O O . VAL B 1 42 ? -3.27 7.598 7.77 1 97.31 42 VAL B O 1
ATOM 1531 N N . ASP B 1 43 ? -1.063 7.949 7.707 1 96.44 43 ASP B N 1
ATOM 1532 C CA . ASP B 1 43 ? -0.919 8.266 9.125 1 96.44 4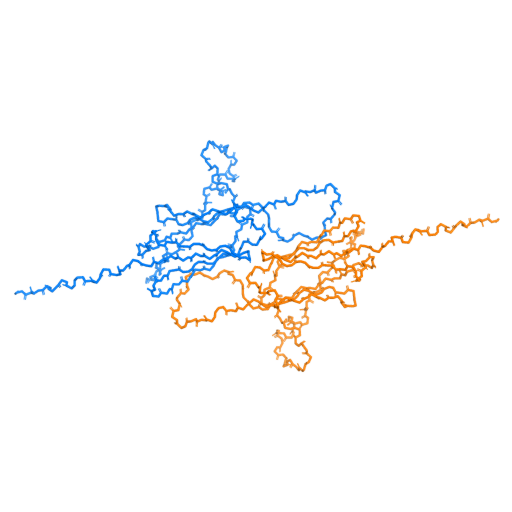3 ASP B CA 1
ATOM 1533 C C . ASP B 1 43 ? -0.558 9.734 9.328 1 96.44 43 ASP B C 1
ATOM 1535 O O . ASP B 1 43 ? 0.234 10.289 8.57 1 96.44 43 ASP B O 1
ATOM 1539 N N . ILE B 1 44 ? -1.098 10.336 10.328 1 96.75 44 ILE B N 1
ATOM 1540 C CA . ILE B 1 44 ? -0.728 11.68 10.742 1 96.75 44 ILE B CA 1
ATOM 1541 C C . ILE B 1 44 ? -0.416 11.695 12.234 1 96.75 44 ILE B C 1
ATOM 1543 O O . ILE B 1 44 ? -1.283 11.398 13.062 1 96.75 44 ILE B O 1
ATOM 1547 N N . ALA B 1 45 ? 0.795 12.039 12.531 1 95.69 45 ALA B N 1
ATOM 1548 C CA . ALA B 1 45 ? 1.251 12.141 13.914 1 95.69 45 ALA B CA 1
ATOM 1549 C C . ALA B 1 45 ? 1.767 13.547 14.211 1 95.69 45 ALA B C 1
ATOM 1551 O O . ALA B 1 45 ? 2.07 14.312 13.297 1 95.69 45 ALA B O 1
ATOM 1552 N N . GLU B 1 46 ? 1.803 13.828 15.477 1 94.75 46 GLU B N 1
ATOM 1553 C CA . GLU B 1 46 ? 2.248 15.133 15.945 1 94.75 46 GLU B CA 1
ATOM 1554 C C . GLU B 1 46 ? 3.271 15 17.062 1 94.75 46 GLU B C 1
ATOM 1556 O O . GLU B 1 46 ? 3.08 14.219 18 1 94.75 46 GLU B O 1
ATOM 1561 N N . THR B 1 47 ? 4.359 15.656 16.938 1 93.75 47 THR B N 1
ATOM 1562 C CA . THR B 1 47 ? 5.34 15.812 18.016 1 93.75 47 THR B CA 1
ATOM 1563 C C . THR B 1 47 ? 5.367 17.25 18.516 1 93.75 47 THR B C 1
ATOM 1565 O O . THR B 1 47 ? 4.551 18.078 18.094 1 93.75 47 THR B O 1
ATOM 1568 N N . GLU B 1 48 ? 6.262 17.422 19.406 1 92.5 48 GLU B N 1
ATOM 1569 C CA . GLU B 1 48 ? 6.383 18.781 19.938 1 92.5 48 GLU B CA 1
ATOM 1570 C C . GLU B 1 48 ? 6.832 19.766 18.859 1 92.5 48 GLU B C 1
ATOM 1572 O O . GLU B 1 48 ? 6.453 20.938 18.875 1 92.5 48 GLU B O 1
ATOM 1577 N N . THR B 1 49 ? 7.508 19.25 17.859 1 94.56 49 THR B N 1
ATOM 1578 C CA . THR B 1 49 ? 8.188 20.172 16.969 1 94.56 49 THR B CA 1
ATOM 1579 C C . THR B 1 49 ? 7.602 20.094 15.555 1 94.56 49 THR B C 1
ATOM 1581 O O . THR B 1 49 ? 7.824 20.984 14.734 1 94.56 49 THR B O 1
ATOM 1584 N N . GLU B 1 50 ? 6.91 18.984 15.266 1 96.06 50 GLU B N 1
ATOM 1585 C CA . GLU B 1 50 ? 6.457 18.859 13.883 1 96.06 50 GLU B CA 1
ATOM 1586 C C . GLU B 1 50 ? 5.27 17.906 13.773 1 96.06 50 GLU B C 1
ATOM 1588 O O . GLU B 1 50 ? 4.926 17.219 14.742 1 96.06 50 GLU B O 1
ATOM 1593 N N . PHE B 1 51 ? 4.609 17.953 12.625 1 96.5 51 PHE B N 1
ATOM 1594 C CA . PHE B 1 51 ? 3.668 16.922 12.195 1 96.5 51 PHE B CA 1
ATOM 1595 C C . PHE B 1 51 ? 4.324 15.977 11.195 1 96.5 51 PHE B C 1
ATOM 1597 O O . PHE B 1 51 ? 5.082 16.406 10.328 1 96.5 51 PHE B O 1
ATOM 1604 N N . LEU B 1 52 ? 4.043 14.742 11.414 1 96.75 52 LEU B N 1
ATOM 1605 C CA . LEU B 1 52 ? 4.578 13.703 10.547 1 96.75 52 LEU B CA 1
ATOM 1606 C C . LEU B 1 52 ? 3.459 12.992 9.789 1 96.75 52 LEU B C 1
ATOM 1608 O O . LEU B 1 52 ? 2.529 12.461 10.398 1 96.75 52 LEU B O 1
ATOM 1612 N N . ILE B 1 53 ? 3.551 13.023 8.469 1 97.56 53 ILE B N 1
ATOM 1613 C CA . ILE B 1 53 ? 2.559 12.352 7.629 1 97.56 53 ILE B CA 1
ATOM 1614 C C . ILE B 1 53 ? 3.227 11.242 6.824 1 97.56 53 ILE B C 1
ATOM 1616 O O . ILE B 1 53 ? 4.266 11.461 6.199 1 97.56 53 ILE B O 1
ATOM 1620 N N . LYS B 1 54 ? 2.676 10.109 6.934 1 97.19 54 LYS B N 1
ATOM 1621 C CA . LYS B 1 54 ? 3.139 8.969 6.152 1 97.19 54 LYS B CA 1
ATOM 1622 C C . LYS B 1 54 ? 2.029 8.422 5.258 1 97.19 54 LYS B C 1
ATOM 1624 O O . LYS B 1 54 ? 0.898 8.234 5.707 1 97.19 54 LYS B O 1
ATOM 1629 N N . ALA B 1 55 ? 2.279 8.195 4.016 1 98.06 55 ALA B N 1
ATOM 1630 C CA . ALA B 1 55 ? 1.302 7.652 3.076 1 98.06 55 ALA B CA 1
ATOM 1631 C C . ALA B 1 55 ? 1.86 6.434 2.346 1 98.06 55 ALA B C 1
ATOM 1633 O O . ALA B 1 55 ? 3.016 6.438 1.911 1 98.06 55 ALA B O 1
ATOM 1634 N N . ASP B 1 56 ? 1.086 5.414 2.254 1 97.94 56 ASP B N 1
ATOM 1635 C CA . ASP B 1 56 ? 1.438 4.227 1.483 1 97.94 56 ASP B CA 1
ATOM 1636 C C . ASP B 1 56 ? 1.091 4.406 0.008 1 97.94 56 ASP B C 1
ATOM 1638 O O . ASP B 1 56 ? -0.081 4.355 -0.37 1 97.94 56 ASP B O 1
ATOM 1642 N N . ILE B 1 57 ? 2.068 4.535 -0.857 1 97.56 57 ILE B N 1
ATOM 1643 C CA . ILE B 1 57 ? 1.802 4.695 -2.283 1 97.56 57 ILE B CA 1
ATOM 1644 C C . ILE B 1 57 ? 2.773 3.838 -3.09 1 97.56 57 ILE B C 1
ATOM 1646 O O . ILE B 1 57 ? 3.49 4.348 -3.953 1 97.56 57 ILE B O 1
ATOM 1650 N N . PRO B 1 58 ? 2.75 2.564 -2.893 1 97.31 58 PRO B N 1
ATOM 1651 C CA . PRO B 1 58 ? 3.689 1.682 -3.59 1 97.31 58 PRO B CA 1
ATOM 1652 C C . PRO B 1 58 ? 3.496 1.692 -5.105 1 97.31 58 PRO B C 1
ATOM 1654 O O . PRO B 1 58 ? 2.363 1.781 -5.586 1 97.31 58 PRO B O 1
ATOM 1657 N N . GLY B 1 59 ? 4.57 1.576 -5.848 1 94.5 59 GLY B N 1
ATOM 1658 C CA . GLY B 1 59 ? 4.508 1.393 -7.289 1 94.5 59 GLY B CA 1
ATOM 1659 C C . GLY B 1 59 ? 4.324 2.693 -8.047 1 94.5 59 GLY B C 1
ATOM 1660 O O . GLY B 1 59 ? 4.176 2.688 -9.273 1 94.5 59 GLY B O 1
ATOM 1661 N N . VAL B 1 60 ? 4.293 3.805 -7.32 1 94.88 60 VAL B N 1
ATOM 1662 C CA . VAL B 1 60 ? 4.176 5.109 -7.969 1 94.88 60 VAL B CA 1
ATOM 1663 C C . VAL B 1 60 ? 5.562 5.707 -8.18 1 94.88 60 VAL B C 1
ATOM 1665 O O . VAL B 1 60 ? 6.41 5.656 -7.281 1 94.88 60 VAL B O 1
ATOM 1668 N N . GLU B 1 61 ? 5.785 6.148 -9.344 1 93.62 61 GLU B N 1
ATOM 1669 C CA . GLU B 1 61 ? 7.059 6.816 -9.609 1 93.62 61 GLU B CA 1
ATOM 1670 C C . GLU B 1 61 ? 7.129 8.164 -8.906 1 93.62 61 GLU B C 1
ATOM 1672 O O . GLU B 1 61 ? 6.129 8.875 -8.805 1 93.62 61 GLU B O 1
ATOM 1677 N N . LYS B 1 62 ? 8.328 8.477 -8.523 1 93.19 62 LYS B N 1
ATOM 1678 C CA . LYS B 1 62 ? 8.555 9.703 -7.762 1 93.19 62 LYS B CA 1
ATOM 1679 C C . LYS B 1 62 ? 8.031 10.922 -8.508 1 93.19 62 LYS B C 1
ATOM 1681 O O . LYS B 1 62 ? 7.414 11.805 -7.91 1 93.19 62 LYS B O 1
ATOM 1686 N N . ASP B 1 63 ? 8.281 10.969 -9.828 1 94.31 63 ASP B N 1
ATOM 1687 C CA . ASP B 1 63 ? 7.914 12.141 -10.625 1 94.31 63 ASP B CA 1
ATOM 1688 C C . ASP B 1 63 ? 6.402 12.219 -10.828 1 94.31 63 ASP B C 1
ATOM 1690 O O . ASP B 1 63 ? 5.891 13.211 -11.336 1 94.31 63 ASP B O 1
ATOM 1694 N N . HIS B 1 64 ? 5.672 11.164 -10.359 1 94.81 64 HIS B N 1
ATOM 1695 C CA . HIS B 1 64 ? 4.223 11.141 -10.531 1 94.81 64 HIS B CA 1
ATOM 1696 C C . HIS B 1 64 ? 3.506 11.383 -9.211 1 94.81 64 HIS B C 1
ATOM 1698 O O . HIS B 1 64 ? 2.316 11.086 -9.078 1 94.81 64 HIS B O 1
ATOM 1704 N N . VAL B 1 65 ? 4.211 11.836 -8.25 1 96 65 VAL B N 1
ATOM 1705 C CA . VAL B 1 65 ? 3.645 12.234 -6.965 1 96 65 VAL B CA 1
ATOM 1706 C C . VAL B 1 65 ? 3.773 13.75 -6.797 1 96 65 VAL B C 1
ATOM 1708 O O . VAL B 1 65 ? 4.848 14.312 -7.012 1 96 65 VAL B O 1
ATOM 1711 N N . LYS B 1 66 ? 2.699 14.375 -6.465 1 96.44 66 LYS B N 1
ATOM 1712 C CA . LYS B 1 66 ? 2.686 15.812 -6.227 1 96.44 66 LYS B CA 1
ATOM 1713 C C . LYS B 1 66 ? 2.125 16.141 -4.844 1 96.44 66 LYS B C 1
ATOM 1715 O O . LYS B 1 66 ? 1.094 15.594 -4.445 1 96.44 66 LYS B O 1
ATOM 1720 N N . VAL B 1 67 ? 2.85 16.938 -4.129 1 97 67 VAL B N 1
ATOM 1721 C CA . VAL B 1 67 ? 2.41 17.422 -2.824 1 97 67 VAL B CA 1
ATOM 1722 C C . VAL B 1 67 ? 2.34 18.953 -2.84 1 97 67 VAL B C 1
ATOM 1724 O O . VAL B 1 67 ? 3.271 19.609 -3.297 1 97 67 VAL B O 1
ATOM 1727 N N . SER B 1 68 ? 1.229 19.484 -2.383 1 96.5 68 SER B N 1
ATOM 1728 C CA . SER B 1 68 ? 1.107 20.938 -2.336 1 96.5 68 SER B CA 1
ATOM 1729 C C . SER B 1 68 ? 0.365 21.391 -1.084 1 96.5 68 SER B C 1
ATOM 1731 O O . SER B 1 68 ? -0.405 20.625 -0.501 1 96.5 68 SER B O 1
ATOM 1733 N N . LEU B 1 69 ? 0.685 22.484 -0.61 1 95.19 69 LEU B N 1
ATOM 1734 C CA . LEU B 1 69 ? -0.032 23.172 0.462 1 95.19 69 LEU B CA 1
ATOM 1735 C C . LEU B 1 69 ? -0.572 24.516 -0.015 1 95.19 69 LEU B C 1
ATOM 1737 O O . LEU B 1 69 ? 0.201 25.438 -0.317 1 95.19 69 LEU B O 1
ATOM 1741 N N . GLU B 1 70 ? -1.878 24.578 -0.133 1 93.19 70 GLU B N 1
ATOM 1742 C CA . GLU B 1 70 ? -2.547 25.797 -0.579 1 93.19 70 GLU B CA 1
ATOM 1743 C C . GLU B 1 70 ? -3.746 26.125 0.306 1 93.19 70 GLU B C 1
ATOM 1745 O O . GLU B 1 70 ? -4.613 25.281 0.526 1 93.19 70 GLU B O 1
ATOM 1750 N N . ASN B 1 71 ? -3.75 27.344 0.849 1 92.25 71 ASN B N 1
ATOM 1751 C CA . ASN B 1 71 ? -4.867 27.828 1.649 1 92.25 71 ASN B CA 1
ATOM 1752 C C . ASN B 1 71 ? -5.168 26.891 2.818 1 92.25 71 ASN B C 1
ATOM 1754 O O . ASN B 1 71 ? -6.324 26.547 3.057 1 92.25 71 ASN B O 1
ATOM 1758 N N . GLY B 1 72 ? -4.074 26.422 3.412 1 93 72 GLY B N 1
ATOM 1759 C CA . GLY B 1 72 ? -4.203 25.625 4.617 1 93 72 GLY B CA 1
ATOM 1760 C C . GLY B 1 72 ? -4.613 24.188 4.336 1 93 72 GLY B C 1
ATOM 1761 O O . GLY B 1 72 ? -4.992 23.453 5.25 1 93 72 GLY B O 1
ATOM 1762 N N . VAL B 1 73 ? -4.566 23.844 3.029 1 94.38 73 VAL B N 1
ATOM 1763 C CA . VAL B 1 73 ? -4.949 22.484 2.662 1 94.38 73 VAL B CA 1
ATOM 1764 C C . VAL B 1 73 ? -3.752 21.766 2.053 1 94.38 73 VAL B C 1
ATOM 1766 O O . VAL B 1 73 ? -3.184 22.219 1.058 1 94.38 73 VAL B O 1
ATOM 1769 N N . LEU B 1 74 ? -3.387 20.734 2.723 1 96.44 74 LEU B N 1
ATOM 1770 C CA . LEU B 1 74 ? -2.354 19.859 2.189 1 96.44 74 LEU B CA 1
ATOM 1771 C C . LEU B 1 74 ? -2.945 18.859 1.201 1 96.44 74 LEU B C 1
ATOM 1773 O O . LEU B 1 74 ? -3.91 18.156 1.521 1 96.44 74 LEU B O 1
ATOM 1777 N N . THR B 1 75 ? -2.414 18.828 0.012 1 95.88 75 THR B N 1
ATOM 1778 C CA . THR B 1 75 ? -2.889 17.891 -1.009 1 95.88 75 THR B CA 1
ATOM 1779 C C . THR B 1 75 ? -1.783 16.922 -1.407 1 95.88 75 THR B C 1
ATOM 1781 O O . THR B 1 75 ? -0.667 17.328 -1.727 1 95.88 75 THR B O 1
ATOM 1784 N N . ILE B 1 76 ? -2.072 15.703 -1.294 1 96.75 76 ILE B N 1
ATOM 1785 C CA . ILE B 1 76 ? -1.221 14.633 -1.812 1 96.75 76 ILE B CA 1
ATOM 1786 C C . ILE B 1 76 ? -1.907 13.953 -2.994 1 96.75 76 ILE B C 1
ATOM 1788 O O . ILE B 1 76 ? -3.012 13.422 -2.855 1 96.75 76 ILE B O 1
ATOM 1792 N N . GLN B 1 77 ? -1.264 14.008 -4.109 1 96.44 77 GLN B N 1
ATOM 1793 C CA . GLN B 1 77 ? -1.916 13.43 -5.273 1 96.44 77 GLN B CA 1
ATOM 1794 C C . GLN B 1 77 ? -0.898 12.781 -6.211 1 96.44 77 GLN B C 1
ATOM 1796 O O . GLN B 1 77 ? 0.289 13.109 -6.168 1 96.44 77 GLN B O 1
ATOM 1801 N N . GLY B 1 78 ? -1.392 11.883 -7.016 1 95.75 78 GLY B N 1
ATOM 1802 C CA . GLY B 1 78 ? -0.543 11.203 -7.98 1 95.75 78 GLY B CA 1
ATOM 1803 C C . GLY B 1 78 ? -1.277 10.141 -8.773 1 95.75 78 GLY B C 1
ATOM 1804 O O . GLY B 1 78 ? -2.51 10.094 -8.766 1 95.75 78 GLY B O 1
ATOM 1805 N N . GLU B 1 79 ? -0.423 9.414 -9.523 1 94.75 79 GLU B N 1
ATOM 1806 C CA . GLU B 1 79 ? -0.991 8.375 -10.383 1 94.75 79 GLU B CA 1
ATOM 1807 C C . GLU B 1 79 ? -0.098 7.141 -10.422 1 94.75 79 GLU B C 1
ATOM 1809 O O . GLU B 1 79 ? 1.115 7.25 -10.617 1 94.75 79 GLU B O 1
ATOM 1814 N N . ARG B 1 80 ? -0.683 6.074 -10.117 1 94.38 80 ARG B N 1
ATOM 1815 C CA . ARG B 1 80 ? -0.028 4.793 -10.367 1 94.38 80 ARG B CA 1
ATOM 1816 C C . ARG B 1 80 ? -0.405 4.242 -11.734 1 94.38 80 ARG B C 1
ATOM 1818 O O . ARG B 1 80 ? -1.559 3.877 -11.969 1 94.38 80 ARG B O 1
ATOM 1825 N N . LYS B 1 81 ? 0.479 4.121 -12.594 1 89.75 81 LYS B N 1
ATOM 1826 C CA . LYS B 1 81 ? 0.21 3.729 -13.969 1 89.75 81 LYS B CA 1
ATOM 1827 C C . LYS B 1 81 ? -0.266 2.279 -14.047 1 89.75 81 LYS B C 1
ATOM 1829 O O . LYS B 1 81 ? 0.225 1.419 -13.32 1 89.75 81 LYS B O 1
ATOM 1834 N N . THR B 1 82 ? -1.279 2.137 -14.914 1 78.56 82 THR B N 1
ATOM 1835 C CA . THR B 1 82 ? -1.804 0.803 -15.18 1 78.56 82 THR B CA 1
ATOM 1836 C C . THR B 1 82 ? -0.877 0.035 -16.109 1 78.56 82 THR B C 1
ATOM 1838 O O . THR B 1 82 ? -0.353 0.601 -17.078 1 78.56 82 THR B O 1
ATOM 1841 N N . GLU B 1 83 ? -0.374 -1.065 -15.672 1 68.31 83 GLU B N 1
ATOM 1842 C CA . GLU B 1 83 ? 0.366 -1.859 -16.641 1 68.31 83 GLU B CA 1
ATOM 1843 C C . GLU B 1 83 ? -0.503 -2.197 -17.859 1 68.31 83 GLU B C 1
ATOM 1845 O O . GLU B 1 83 ? -1.697 -2.467 -17.703 1 68.31 83 GLU B O 1
ATOM 1850 N N . LYS B 1 84 ? -0.157 -1.649 -18.953 1 59.62 84 LYS B N 1
ATOM 1851 C CA . LYS B 1 84 ? -0.871 -1.883 -20.203 1 59.62 84 LYS B CA 1
ATOM 1852 C C . LYS B 1 84 ? -1.298 -3.342 -20.328 1 59.62 84 LYS B C 1
ATOM 1854 O O . LYS B 1 84 ? -0.564 -4.246 -19.922 1 59.62 84 LYS B O 1
ATOM 1859 N N . GLU B 1 85 ? -2.602 -3.514 -20.297 1 56.16 85 GLU B N 1
ATOM 1860 C CA . GLU B 1 85 ? -3.145 -4.82 -20.656 1 56.16 85 GLU B CA 1
ATOM 1861 C C . GLU B 1 85 ? -2.357 -5.445 -21.797 1 56.16 85 GLU B C 1
ATOM 1863 O O . GLU B 1 85 ? -2.342 -4.914 -22.906 1 56.16 85 GLU B O 1
ATOM 1868 N N . GLU B 1 86 ? -1.194 -5.762 -21.562 1 59.31 86 GLU B N 1
ATOM 1869 C CA . GLU B 1 86 ? -0.724 -6.504 -22.719 1 59.31 86 GLU B CA 1
ATOM 1870 C C . GLU B 1 86 ? -1.728 -7.578 -23.141 1 59.31 86 GLU B C 1
ATOM 1872 O O . GLU B 1 86 ? -2.307 -8.258 -22.281 1 59.31 86 GLU B O 1
ATOM 1877 N N . LYS B 1 87 ? -2.262 -7.449 -24.266 1 64.19 87 LYS B N 1
ATOM 1878 C CA . LYS B 1 87 ? -3.242 -8.305 -24.922 1 64.19 87 LYS B CA 1
ATOM 1879 C C . LYS B 1 87 ? -3.031 -9.773 -24.547 1 64.19 87 LYS B C 1
ATOM 1881 O O . LYS B 1 87 ? -3.979 -10.562 -24.562 1 64.19 87 LYS B O 1
ATOM 1886 N N . ASP B 1 88 ? -1.874 -10.07 -23.922 1 77.88 88 ASP B N 1
ATOM 1887 C CA . ASP B 1 88 ? -1.643 -11.508 -23.812 1 77.88 88 ASP B CA 1
ATOM 1888 C C . ASP B 1 88 ? -1.51 -11.93 -22.344 1 77.88 88 ASP B C 1
ATOM 1890 O O . ASP B 1 88 ? -0.865 -12.938 -22.047 1 77.88 88 ASP B O 1
ATOM 1894 N N . LYS B 1 89 ? -2.174 -11.109 -21.438 1 86.44 89 LYS B N 1
ATOM 1895 C CA . LYS B 1 89 ? -2.109 -11.523 -20.031 1 86.44 89 LYS B CA 1
ATOM 1896 C C . LYS B 1 89 ? -3.482 -11.945 -19.516 1 86.44 89 LYS B C 1
ATOM 1898 O O . LYS B 1 89 ? -4.488 -11.289 -19.812 1 86.44 89 LYS B O 1
ATOM 1903 N N . LYS B 1 90 ? -3.557 -13.117 -18.938 1 90.62 90 LYS B N 1
ATOM 1904 C CA . LYS B 1 90 ? -4.738 -13.547 -18.203 1 90.62 90 LYS B CA 1
ATOM 1905 C C . LYS B 1 90 ? -4.602 -13.234 -16.719 1 90.62 90 LYS B C 1
ATOM 1907 O O . LYS B 1 90 ? -3.633 -13.648 -16.078 1 90.62 90 LYS B O 1
ATOM 1912 N N . PHE B 1 91 ? -5.605 -12.555 -16.156 1 91.56 91 PHE B N 1
ATOM 1913 C CA . PHE B 1 91 ? -5.527 -12.195 -14.75 1 91.56 91 PHE B CA 1
ATOM 1914 C C . PHE B 1 91 ? -6.301 -13.188 -13.891 1 91.56 91 PHE B C 1
ATOM 1916 O O . PHE B 1 91 ? -7.488 -13.422 -14.125 1 91.56 91 PHE B O 1
ATOM 1923 N N . HIS B 1 92 ? -5.547 -13.719 -12.961 1 93.88 92 HIS B N 1
ATOM 1924 C CA . HIS B 1 92 ? -6.176 -14.648 -12.039 1 93.88 92 HIS B CA 1
ATOM 1925 C C . HIS B 1 92 ? -6.652 -13.938 -10.773 1 93.88 92 HIS B C 1
ATOM 1927 O O . HIS B 1 92 ? -7.578 -14.406 -10.102 1 93.88 92 HIS B O 1
ATOM 1933 N N . ARG B 1 93 ? -5.977 -12.82 -10.414 1 94.44 93 ARG B N 1
ATOM 1934 C CA . ARG B 1 93 ? -6.293 -12.016 -9.234 1 94.44 93 ARG B CA 1
ATOM 1935 C C . ARG B 1 93 ? -5.902 -10.555 -9.445 1 94.44 93 ARG B C 1
ATOM 1937 O O . ARG B 1 93 ? -4.82 -10.266 -9.961 1 94.44 93 ARG B O 1
ATOM 1944 N N . VAL B 1 94 ? -6.836 -9.695 -9.062 1 94.25 94 VAL B N 1
ATOM 1945 C CA . VAL B 1 94 ? -6.57 -8.266 -9.141 1 94.25 94 VAL B CA 1
ATOM 1946 C C . VAL B 1 94 ? -7.039 -7.578 -7.863 1 94.25 94 VAL B C 1
ATOM 1948 O O . VAL B 1 94 ? -8.234 -7.348 -7.676 1 94.25 94 VAL B O 1
ATOM 1951 N N . GLU B 1 95 ? -6.043 -7.332 -7.004 1 96.38 95 GLU B N 1
ATOM 1952 C CA . GLU B 1 95 ? -6.383 -6.691 -5.738 1 96.38 95 GLU B CA 1
ATOM 1953 C C . GLU B 1 95 ? -5.801 -5.281 -5.66 1 96.38 95 GLU B C 1
ATOM 1955 O O . GLU B 1 95 ? -6.27 -4.453 -4.879 1 96.38 95 GLU B O 1
ATOM 1960 N N . ARG B 1 96 ? -4.781 -5.012 -6.379 1 96 96 ARG B N 1
ATOM 1961 C CA . ARG B 1 96 ? -4.066 -3.744 -6.281 1 96 96 ARG B CA 1
ATOM 1962 C C . ARG B 1 96 ? -4.801 -2.643 -7.039 1 96 96 ARG B C 1
ATOM 1964 O O . ARG B 1 96 ? -5.516 -2.916 -8.008 1 96 96 ARG B O 1
ATOM 1971 N N . PHE B 1 97 ? -4.543 -1.461 -6.562 1 93.5 97 PHE B N 1
ATOM 1972 C CA . PHE B 1 97 ? -5.191 -0.317 -7.195 1 93.5 97 PHE B CA 1
ATOM 1973 C C . PHE B 1 97 ? -4.277 0.312 -8.242 1 93.5 97 PHE B C 1
ATOM 1975 O O . PHE B 1 97 ? -3.051 0.285 -8.094 1 93.5 97 PHE B O 1
ATOM 1982 N N . THR B 1 98 ? -4.812 0.776 -9.211 1 92.5 98 THR B N 1
ATOM 1983 C CA . THR B 1 98 ? -4.148 1.612 -10.203 1 92.5 98 THR B CA 1
ATOM 1984 C C . THR B 1 98 ? -4.953 2.883 -10.469 1 92.5 98 THR B C 1
ATOM 1986 O O . THR B 1 98 ? -6.09 3.01 -10.008 1 92.5 98 THR B O 1
ATOM 1989 N N . GLY B 1 99 ? -4.281 3.832 -11.117 1 94.19 99 GLY B N 1
ATOM 1990 C CA . GLY B 1 99 ? -4.961 5.082 -11.422 1 94.19 99 GLY B CA 1
ATOM 1991 C C . GLY B 1 99 ? -4.559 6.219 -10.5 1 94.19 99 GLY B C 1
ATOM 1992 O O . GLY B 1 99 ? -3.459 6.215 -9.945 1 94.19 99 GLY B O 1
ATOM 1993 N N . THR B 1 100 ? -5.457 7.191 -10.445 1 94.25 100 THR B N 1
ATOM 1994 C CA . THR B 1 100 ? -5.137 8.43 -9.75 1 94.25 100 THR B CA 1
ATOM 1995 C C . THR B 1 100 ? -5.598 8.375 -8.289 1 94.25 100 THR B C 1
ATOM 1997 O O . THR B 1 100 ? -6.531 7.641 -7.961 1 94.25 100 THR B O 1
ATOM 2000 N N . PHE B 1 101 ? -4.914 9.031 -7.469 1 94.25 101 PHE B N 1
ATOM 2001 C CA . PHE B 1 101 ? -5.32 9.234 -6.082 1 94.25 101 PHE B CA 1
ATOM 2002 C C . PHE B 1 101 ? -5.148 10.688 -5.672 1 94.25 101 PHE B C 1
ATOM 2004 O O . PHE B 1 101 ? -4.344 11.414 -6.258 1 94.25 101 PHE B O 1
ATOM 2011 N N . MET B 1 102 ? -5.891 11.055 -4.629 1 95.19 102 MET B N 1
ATOM 2012 C CA . MET B 1 102 ? -5.801 12.398 -4.055 1 95.19 102 MET B CA 1
ATOM 2013 C C . MET B 1 102 ? -6.312 12.406 -2.619 1 95.19 102 MET B C 1
ATOM 2015 O O . MET B 1 102 ? -7.418 11.938 -2.344 1 95.19 102 MET B O 1
ATOM 2019 N N . ARG B 1 103 ? -5.453 12.812 -1.741 1 95.75 103 ARG B N 1
ATOM 2020 C CA . ARG B 1 103 ? -5.84 13.062 -0.357 1 95.75 103 ARG B CA 1
ATOM 2021 C C . ARG B 1 103 ? -5.676 14.539 -0.004 1 95.75 103 ARG B C 1
ATOM 2023 O O . ARG B 1 103 ? -4.68 15.164 -0.376 1 95.75 103 ARG B O 1
ATOM 2030 N N . ARG B 1 104 ? -6.668 15.086 0.7 1 95.38 104 ARG B N 1
ATOM 2031 C CA . ARG B 1 104 ? -6.602 16.484 1.118 1 95.38 104 ARG B CA 1
ATOM 2032 C C . ARG B 1 104 ? -6.918 16.625 2.604 1 95.38 104 ARG B C 1
ATOM 2034 O O . ARG B 1 104 ? -7.938 16.125 3.076 1 95.38 104 ARG B O 1
ATOM 2041 N N . PHE B 1 105 ? -6.051 17.312 3.27 1 95.62 105 PHE B N 1
ATOM 2042 C CA . PHE B 1 105 ? -6.215 17.516 4.703 1 95.62 105 PHE B CA 1
ATOM 2043 C C . PHE B 1 105 ? -6.074 18.984 5.07 1 95.62 105 PHE B C 1
ATOM 2045 O O . PHE B 1 105 ? -5.219 19.688 4.527 1 95.62 105 PHE B O 1
ATOM 2052 N N . THR B 1 106 ? -6.879 19.438 6.016 1 95.88 106 THR B N 1
ATOM 2053 C CA . THR B 1 106 ? -6.609 20.734 6.613 1 95.88 106 THR B CA 1
ATOM 2054 C C . THR B 1 106 ? -5.344 20.688 7.465 1 95.88 106 THR B C 1
ATOM 2056 O O . THR B 1 106 ? -5.055 19.672 8.102 1 95.88 106 THR B O 1
ATOM 2059 N N . VAL B 1 107 ? -4.613 21.75 7.441 1 95.31 107 VAL B N 1
ATOM 2060 C CA . VAL B 1 107 ? -3.359 21.844 8.18 1 95.31 107 VAL B CA 1
ATOM 2061 C C . VAL B 1 107 ? -3.48 22.891 9.289 1 95.31 107 VAL B C 1
ATOM 2063 O O . VAL B 1 107 ? -3.971 23.984 9.055 1 95.31 107 VAL B O 1
ATOM 2066 N N . PRO B 1 108 ? -3.051 22.5 10.445 1 94.5 108 PRO B N 1
ATOM 2067 C CA . PRO B 1 108 ? -3.094 23.469 11.539 1 94.5 108 PRO B CA 1
ATOM 2068 C C . PRO B 1 108 ? -2.326 24.75 11.227 1 94.5 108 PRO B C 1
ATOM 2070 O O . PRO B 1 108 ? -1.359 24.719 10.461 1 94.5 108 PRO B O 1
ATOM 2073 N N . GLU B 1 109 ? -2.684 25.797 11.992 1 92.12 109 GLU B N 1
ATOM 2074 C CA . GLU B 1 109 ? -2.131 27.125 11.727 1 92.12 109 GLU B CA 1
ATOM 2075 C C . GLU B 1 109 ? -0.678 27.219 12.188 1 92.12 109 GLU B C 1
ATOM 2077 O O . GLU B 1 109 ? 0.074 28.078 11.711 1 92.12 109 GLU B O 1
ATOM 2082 N N . ASN B 1 110 ? -0.28 26.422 13.008 1 93.81 110 ASN B N 1
ATOM 2083 C CA . ASN B 1 110 ? 1.065 26.516 13.57 1 93.81 110 ASN B CA 1
ATOM 2084 C C . ASN B 1 110 ? 2.07 25.703 12.758 1 93.81 110 ASN B C 1
ATOM 2086 O O . ASN B 1 110 ? 3.121 25.328 13.266 1 93.81 110 ASN B O 1
ATOM 2090 N N . VAL B 1 111 ? 1.764 25.359 11.547 1 95.62 111 VAL B N 1
ATOM 2091 C CA . VAL B 1 111 ? 2.701 24.703 10.648 1 95.62 111 VAL B CA 1
ATOM 2092 C C . VAL B 1 111 ? 3.502 25.75 9.883 1 95.62 111 VAL B C 1
ATOM 2094 O O . VAL B 1 111 ? 2.945 26.766 9.422 1 95.62 111 VAL B O 1
ATOM 2097 N N . ASP B 1 112 ? 4.781 25.625 9.82 1 95.19 112 ASP B N 1
ATOM 2098 C CA . ASP B 1 112 ? 5.656 26.453 9 1 95.19 112 ASP B CA 1
ATOM 2099 C C . ASP B 1 112 ? 5.703 25.953 7.562 1 95.19 112 ASP B C 1
ATOM 2101 O O . ASP B 1 112 ? 6.379 24.969 7.266 1 95.19 112 ASP B O 1
ATOM 2105 N N . PRO B 1 113 ? 5.035 26.578 6.617 1 94.25 113 PRO B N 1
ATOM 2106 C CA . PRO B 1 113 ? 4.945 26.062 5.25 1 94.25 113 PRO B CA 1
ATOM 2107 C C . PRO B 1 113 ? 6.301 26.016 4.547 1 94.25 113 PRO B C 1
ATOM 2109 O O . PRO B 1 113 ? 6.516 25.172 3.67 1 94.25 113 PRO B O 1
ATOM 2112 N N . GLU B 1 114 ? 7.238 26.828 4.961 1 93.81 114 GLU B N 1
ATOM 2113 C CA . GLU B 1 114 ? 8.531 26.922 4.297 1 93.81 114 GLU B CA 1
ATOM 2114 C C . GLU B 1 114 ? 9.453 25.781 4.73 1 93.81 114 GLU B C 1
ATOM 2116 O O . GLU B 1 114 ? 10.438 25.484 4.051 1 93.81 114 GLU B O 1
ATOM 2121 N N . GLY B 1 115 ? 9.148 25.188 5.812 1 95.06 115 GLY B N 1
ATOM 2122 C CA . GLY B 1 115 ? 10.023 24.156 6.34 1 95.06 115 GLY B CA 1
ATOM 2123 C C . GLY B 1 115 ? 9.578 22.75 5.977 1 95.06 115 GLY B C 1
ATOM 2124 O O . GLY B 1 115 ? 10.219 21.781 6.367 1 95.06 115 GLY B O 1
ATOM 2125 N N . ILE B 1 116 ? 8.555 22.672 5.172 1 96.56 116 ILE B N 1
ATOM 2126 C CA . ILE B 1 116 ? 7.984 21.359 4.879 1 96.56 116 ILE B CA 1
ATOM 2127 C C . ILE B 1 116 ? 8.953 20.562 4.023 1 96.56 116 ILE B C 1
ATOM 2129 O O . ILE B 1 116 ? 9.531 21.078 3.064 1 96.56 116 ILE B O 1
ATOM 2133 N N . LYS B 1 117 ? 9.172 19.312 4.438 1 97.88 117 LYS B N 1
ATOM 2134 C CA . LYS B 1 117 ? 10.039 18.391 3.713 1 97.88 117 LYS B CA 1
ATOM 2135 C C . LYS B 1 117 ? 9.305 17.094 3.363 1 97.88 117 LYS B C 1
ATOM 2137 O O . LYS B 1 117 ? 8.523 16.578 4.164 1 97.88 117 LYS B O 1
ATOM 2142 N N . ALA B 1 118 ? 9.641 16.625 2.178 1 97.44 118 ALA B N 1
ATOM 2143 C CA . ALA B 1 118 ? 9.047 15.383 1.71 1 97.44 118 ALA B CA 1
ATOM 2144 C C . ALA B 1 118 ? 10.125 14.391 1.283 1 97.44 118 ALA B C 1
ATOM 2146 O O . ALA B 1 118 ? 11.109 14.766 0.651 1 97.44 118 ALA B O 1
ATOM 2147 N N . VAL B 1 119 ? 10 13.195 1.709 1 96.75 119 VAL B N 1
ATOM 2148 C CA . VAL B 1 119 ? 10.859 12.102 1.265 1 96.75 119 VAL B CA 1
ATOM 2149 C C . VAL B 1 119 ? 10 10.961 0.721 1 96.75 119 VAL B C 1
ATOM 2151 O O . VAL B 1 119 ? 9.078 10.5 1.392 1 96.75 119 VAL B O 1
ATOM 2154 N N . PHE B 1 120 ? 10.25 10.609 -0.468 1 95.31 120 PHE B N 1
ATOM 2155 C CA . PHE B 1 120 ? 9.547 9.484 -1.076 1 95.31 120 PHE B CA 1
ATOM 2156 C C . PHE B 1 120 ? 10.508 8.336 -1.347 1 95.31 120 PHE B C 1
ATOM 2158 O O . PHE B 1 120 ? 11.383 8.438 -2.213 1 95.31 120 PHE B O 1
ATOM 2165 N N . LYS B 1 121 ? 10.289 7.281 -0.566 1 92.94 121 LYS B N 1
ATOM 2166 C CA . LYS B 1 121 ? 11.172 6.121 -0.669 1 92.94 121 LYS B CA 1
ATOM 2167 C C . LYS B 1 121 ? 10.43 4.832 -0.337 1 92.94 121 LYS B C 1
ATOM 2169 O O . LYS B 1 121 ? 9.602 4.805 0.576 1 92.94 121 LYS B O 1
ATOM 2174 N N . ASP B 1 122 ? 10.688 3.785 -1.117 1 91.38 122 ASP B N 1
ATOM 2175 C CA . ASP B 1 122 ? 10.188 2.443 -0.833 1 91.38 122 ASP B CA 1
ATOM 2176 C C . ASP B 1 122 ? 8.656 2.42 -0.802 1 91.38 122 ASP B C 1
ATOM 2178 O O . ASP B 1 122 ? 8.062 1.76 0.048 1 91.38 122 ASP B O 1
ATOM 2182 N N . GLY B 1 123 ? 8.117 3.232 -1.696 1 95.31 123 GLY B N 1
ATOM 2183 C CA . GLY B 1 123 ? 6.676 3.238 -1.85 1 95.31 123 GLY B CA 1
ATOM 2184 C C . GLY B 1 123 ? 5.961 3.992 -0.744 1 95.31 123 GLY B C 1
ATOM 2185 O O . GLY B 1 123 ? 4.746 3.861 -0.581 1 95.31 123 GLY B O 1
ATOM 2186 N N . MET B 1 124 ? 6.785 4.73 0.013 1 96.62 124 MET B N 1
ATOM 2187 C CA . MET B 1 124 ? 6.238 5.504 1.124 1 96.62 124 MET B CA 1
ATOM 2188 C C . MET B 1 124 ? 6.574 6.984 0.972 1 96.62 124 MET B C 1
ATOM 2190 O O . MET B 1 124 ? 7.711 7.34 0.651 1 96.62 124 MET B O 1
ATOM 2194 N N . LEU B 1 125 ? 5.578 7.816 1.177 1 97.94 125 LEU B N 1
ATOM 2195 C CA . LEU B 1 125 ? 5.801 9.258 1.268 1 97.94 125 LEU B CA 1
ATOM 2196 C C . LEU B 1 125 ? 5.871 9.703 2.723 1 97.94 125 LEU B C 1
ATOM 2198 O O . LEU B 1 125 ? 4.988 9.375 3.521 1 97.94 125 LEU B O 1
ATOM 2202 N N . HIS B 1 126 ? 6.914 10.305 3.082 1 97.56 126 HIS B N 1
ATOM 2203 C CA . HIS B 1 126 ? 7.078 10.906 4.398 1 97.56 126 HIS B CA 1
ATOM 2204 C C . HIS B 1 126 ? 7.078 12.43 4.305 1 97.56 126 HIS B C 1
ATOM 2206 O O . HIS B 1 126 ? 7.898 13.016 3.594 1 97.56 126 HIS B O 1
ATOM 2212 N N . LEU B 1 127 ? 6.184 13.055 4.996 1 98.44 127 LEU B N 1
ATOM 2213 C CA . LEU B 1 127 ? 6.152 14.516 5.062 1 98.44 127 LEU B CA 1
ATOM 2214 C C . LEU B 1 127 ? 6.469 15 6.477 1 98.44 127 LEU B C 1
ATOM 2216 O O . LEU B 1 127 ? 5.922 14.484 7.453 1 98.44 127 LEU B O 1
ATOM 2220 N N . HIS B 1 128 ? 7.316 15.914 6.543 1 98 128 HIS B N 1
ATOM 2221 C CA . HIS B 1 128 ? 7.633 16.641 7.773 1 98 128 HIS B CA 1
ATOM 2222 C C . HIS B 1 128 ? 7.121 18.062 7.723 1 98 128 HIS B C 1
ATOM 2224 O O . HIS B 1 128 ? 7.52 18.844 6.852 1 98 128 HIS B O 1
ATOM 2230 N N . LEU B 1 129 ? 6.223 18.375 8.617 1 98 129 LEU B N 1
ATOM 2231 C CA . LEU B 1 129 ? 5.68 19.719 8.711 1 98 129 LEU B CA 1
ATOM 2232 C C . LEU B 1 129 ? 6.07 20.375 10.031 1 98 129 LEU B C 1
ATOM 2234 O O . LEU B 1 129 ? 5.395 20.188 11.047 1 98 129 LEU B O 1
ATOM 2238 N N . PRO B 1 130 ? 7.109 21.141 10.039 1 97.69 130 PRO B N 1
ATOM 2239 C CA . PRO B 1 130 ? 7.547 21.766 11.289 1 97.69 130 PRO B CA 1
ATOM 2240 C C . PRO B 1 130 ? 6.539 22.781 11.828 1 97.69 130 PRO B C 1
ATOM 2242 O O . PRO B 1 130 ? 5.848 23.453 11.055 1 97.69 130 PRO B O 1
ATOM 2245 N N . LYS B 1 131 ? 6.441 22.812 13.164 1 95.56 131 LYS B N 1
ATOM 2246 C CA . LYS B 1 131 ? 5.609 23.812 13.812 1 95.56 131 LYS B CA 1
ATOM 2247 C C . LYS B 1 131 ? 6.316 25.172 13.852 1 95.56 131 LYS B C 1
ATOM 2249 O O . LYS B 1 131 ? 7.547 25.234 13.891 1 95.56 131 LYS B O 1
ATOM 2254 N N . THR B 1 132 ? 5.496 26.203 13.82 1 92.38 132 THR B N 1
ATOM 2255 C CA . THR B 1 132 ? 6.055 27.547 13.969 1 92.38 132 THR B CA 1
ATOM 2256 C C . THR B 1 132 ? 6.504 27.781 15.414 1 92.38 132 THR B C 1
ATOM 2258 O O . THR B 1 132 ? 5.949 27.203 16.344 1 92.38 132 THR B O 1
ATOM 2261 N N . ALA B 1 133 ? 7.645 28.328 15.609 1 76 133 ALA B N 1
ATOM 2262 C CA . ALA B 1 133 ? 8.156 28.656 16.938 1 76 133 ALA B CA 1
ATOM 2263 C C . ALA B 1 133 ? 7.113 29.406 17.766 1 76 133 ALA B C 1
ATOM 2265 O O . ALA B 1 133 ? 6.34 30.203 17.203 1 76 133 ALA B O 1
ATOM 2266 N N . LYS B 1 134 ? 6.465 28.672 18.688 1 60.81 134 LYS B N 1
ATOM 2267 C CA . LYS B 1 134 ? 5.547 29.344 19.609 1 60.81 134 LYS B CA 1
ATOM 2268 C C . LYS B 1 134 ? 6.02 30.766 19.906 1 60.81 134 LYS B C 1
ATOM 2270 O O . LYS B 1 134 ? 7.188 30.984 20.234 1 60.81 134 LYS B O 1
ATOM 2275 N N . ALA B 1 135 ? 5.316 31.594 19.297 1 51.16 135 ALA B N 1
ATOM 2276 C CA . ALA B 1 135 ? 5.559 32.938 19.828 1 51.16 135 ALA B CA 1
ATOM 2277 C C . ALA B 1 135 ? 5.484 32.938 21.344 1 51.16 135 ALA B C 1
ATOM 2279 O O . ALA B 1 135 ? 4.594 32.312 21.938 1 51.16 135 ALA B O 1
ATOM 2280 N N . THR B 1 136 ? 6.605 32.719 21.969 1 49.44 136 THR B N 1
ATOM 2281 C CA . THR B 1 136 ? 6.578 32.938 23.406 1 49.44 136 THR B CA 1
ATOM 2282 C C . THR B 1 136 ? 5.465 33.906 23.781 1 49.44 136 THR B C 1
ATOM 2284 O O . THR B 1 136 ? 5.379 35 23.219 1 49.44 136 THR B O 1
ATOM 2287 N N . PRO B 1 137 ? 4.375 33.312 24.25 1 50.19 137 PRO B N 1
ATOM 2288 C CA . PRO B 1 137 ? 3.34 34.25 24.688 1 50.19 137 PRO B CA 1
ATOM 2289 C C . PRO B 1 137 ? 3.918 35.531 25.297 1 50.19 137 PRO B C 1
ATOM 2291 O O . PRO B 1 137 ? 4.848 35.469 26.109 1 50.19 137 PRO B O 1
ATOM 2294 N N . LYS B 1 138 ? 3.984 36.5 24.547 1 48.66 138 LYS B N 1
ATOM 2295 C CA . LYS B 1 138 ? 4.309 37.75 25.203 1 48.66 138 LYS B CA 1
ATOM 2296 C C . LYS B 1 138 ? 3.453 37.969 26.453 1 48.66 138 LYS B C 1
ATOM 2298 O O . LYS B 1 138 ? 2.223 37.969 26.375 1 48.66 138 LYS B O 1
ATOM 2303 N N . ALA B 1 139 ? 3.852 37.375 27.484 1 49.97 139 ALA B N 1
ATOM 2304 C CA . ALA B 1 139 ? 3.201 37.719 28.75 1 49.97 139 ALA B CA 1
ATOM 2305 C C . ALA B 1 139 ? 2.861 39.188 28.828 1 49.97 139 ALA B C 1
ATOM 2307 O O . ALA B 1 139 ? 3.75 40.031 28.75 1 49.97 139 ALA B O 1
ATOM 2308 N N . ILE B 1 140 ? 1.812 39.438 28.281 1 48.56 140 ILE B N 1
ATOM 2309 C CA . ILE B 1 140 ? 1.391 40.812 28.547 1 48.56 140 ILE B CA 1
ATOM 2310 C C . ILE B 1 140 ? 1.271 41.031 30.047 1 48.56 140 ILE B C 1
ATOM 2312 O O . ILE B 1 140 ? 0.447 40.406 30.719 1 48.56 140 ILE B O 1
ATOM 2316 N N . ASP B 1 141 ? 2.318 41.281 30.672 1 48.34 141 ASP B N 1
ATOM 2317 C CA . ASP B 1 141 ? 2.232 41.75 32.062 1 48.34 141 ASP B CA 1
ATOM 2318 C C . ASP B 1 141 ? 1.207 42.875 32.219 1 48.34 141 ASP B C 1
ATOM 2320 O O . ASP B 1 141 ? 1.379 43.938 31.656 1 48.34 141 ASP B O 1
ATOM 2324 N N . ILE B 1 142 ? 0.006 42.438 32.219 1 48.72 142 ILE B N 1
ATOM 2325 C CA . ILE B 1 142 ? -0.97 43.469 32.531 1 48.72 142 ILE B CA 1
ATOM 2326 C C . ILE B 1 142 ? -0.743 44 33.969 1 48.72 142 ILE B C 1
ATOM 2328 O O . ILE B 1 142 ? -0.862 43.219 34.938 1 48.72 142 ILE B O 1
ATOM 2332 N N . HIS B 1 143 ? 0.112 44.875 34.219 1 47.97 143 HIS B N 1
ATOM 2333 C CA . HIS B 1 143 ? 0.189 45.625 35.469 1 47.97 143 HIS B CA 1
ATOM 2334 C C . HIS B 1 143 ? -1.111 46.344 35.75 1 47.97 143 HIS B C 1
ATOM 2336 O O . HIS B 1 143 ? -1.55 47.188 34.938 1 47.97 143 HIS B O 1
ATOM 2342 N N . VAL B 1 144 ? -2.059 45.594 36.281 1 42.16 144 VAL B N 1
ATOM 2343 C CA . VAL B 1 144 ? -3.213 46.312 36.781 1 42.16 144 VAL B CA 1
ATOM 2344 C C . VAL B 1 144 ? -2.754 47.344 37.812 1 42.16 144 VAL B C 1
ATOM 2346 O O . VAL B 1 144 ? -2.125 47 38.812 1 42.16 144 VAL B O 1
ATOM 2349 N N . ASP B 1 145 ? -2.602 48.562 37.375 1 42.22 145 ASP B N 1
ATOM 2350 C CA . ASP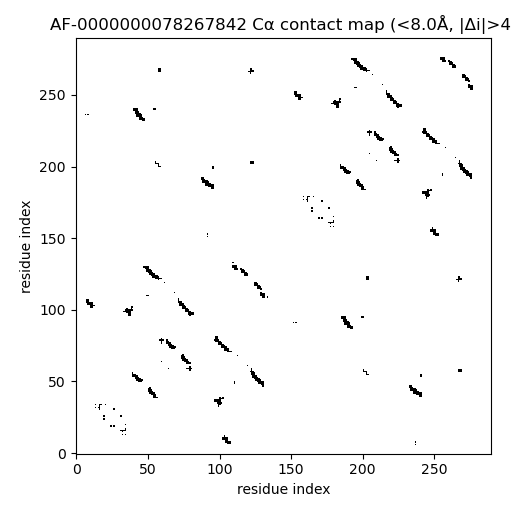 B 1 145 ? -2.504 49.656 38.344 1 42.22 145 ASP B CA 1
ATOM 2351 C C . ASP B 1 145 ? -3.754 49.719 39.219 1 42.22 145 ASP B C 1
ATOM 2353 O O . ASP B 1 145 ? -4.871 49.531 38.719 1 42.22 145 ASP B O 1
#

pLDDT: mean 80.46, std 20.5, range [37.03, 98.44]

InterPro domains:
  IPR002068 Alpha crystallin/Hsp20 domain [PF00011] (43-143)
  IPR002068 Alpha crystallin/Hsp20 domain [PS01031] (33-145)
  IPR008978 HSP20-like chaperone [G3DSA:2.60.40.790] (3-144)
  IPR008978 HSP20-like chaperone [SSF49764] (6-144)
  IPR031107 Small heat shock protein [PTHR11527] (39-142)

Foldseek 3Di:
DPPPPDDQWDWDPCVVLVVCVVVVPDDPPDPSVDPAQDEWDWDWDDDPWWIKIKTQAPQFDPVFWDWDADPQKIKTKGFRDDDPPPVPDDDPDDDDTGTMYMIIIGHDPQWDPVPWDWDDDPRMIMIITTGHDPPPPPPPPPPPD/DPPPPDDQWDWDPCVVLVVCVVVVPPDPPDPSPPPAQDEWDWDWDDDPWWIKIKTQAPQFDPVFWDWDADPQKIKTKGFRDDDPPPVPDDDPDDDDTGTMYMIIIGHDPQWDPVPWDWDDDPRMIMIITTGHDPPPPPPPPPPPD

Solvent-accessible surface area (backbone atoms only — not comparable to full-atom values): 16633 Å² total; per-residue (Å²): 129,81,74,73,75,81,64,62,60,43,69,56,72,65,50,61,30,53,48,39,62,70,66,64,56,81,68,63,89,62,76,54,64,64,65,52,63,39,77,68,38,42,30,33,34,30,44,92,57,29,33,41,36,39,35,50,47,47,68,40,53,74,93,39,52,47,77,48,76,55,94,52,30,38,36,42,34,36,42,24,77,66,76,72,77,51,92,66,58,48,74,80,39,81,56,61,82,49,42,34,31,63,46,36,28,39,48,56,85,54,48,32,80,87,61,53,43,78,47,77,55,40,15,26,38,38,36,40,34,30,43,46,78,71,68,69,73,72,73,70,76,72,73,80,125,130,82,74,74,75,80,64,62,62,42,69,55,71,63,51,62,27,54,48,38,64,69,67,67,57,80,68,64,89,60,80,53,63,66,65,51,64,40,76,68,37,41,29,31,35,31,45,94,56,31,34,40,36,39,33,50,47,46,69,40,52,74,92,40,53,48,75,49,76,56,95,54,29,37,35,43,34,37,44,26,78,67,76,70,76,52,93,65,57,49,73,80,39,81,55,61,81,48,41,34,31,62,47,37,29,39,48,57,86,54,47,31,79,86,61,51,43,77,45,78,55,41,15,25,39,40,36,41,35,29,43,45,78,71,68,66,73,72,73,70,76,73,75,80,124

Organism: Desulfomicrobium norvegicum (strain DSM 1741 / NCIMB 8310) (NCBI:txid52561)

Radius of gyration: 25.19 Å; Cα contacts (8 Å, |Δi|>4): 524; chains: 2; bounding box: 40×100×75 Å

Secondary structure (DSSP, 8-state):
-------TT-B---HHHHHHHHHT----SS------SB---EEEEE-SSEEEEEEE-TT--GGGEEEEEETTEEEEEEEEPP----TT-EEEEE-S--EEEEEEEE--TTB-GGG-EEEEETTEEEEEEEBP-------------/-------TT-B---HHHHHHHHHT----SS------SB---EEEEE-SSEEEEEEE-TT--GGGEEEEEETTEEEEEEEE------TT-EEEEE-S--EEEEEEEE--TTB-GGG-EEEEETTEEEEEEEBP-------------

Sequence (290 aa):
MTLMKWDPWREIEDMFDRYTKAVGWPRGGQEALASSDWTPRVDIAETETEFLIKADIPGVEKDHVKVSLENGVLTIQGERKTEKEEKDKKFHRVERFTGTFMRRFTVPENVDPEGIKAVFKDGMLHLHLPKTAKATPKAIDIHVDMTLMKWDPWREIEDMFDRYTKAVGWPRGGQEALASSDWTPRVDIAETETEFLIKADIPGVEKDHVKVSLENGVLTIQGERKTEKEEKDKKFHRVERFTGTFMRRFTVPENVDPEGIKAVFKDGMLHLHLPKTAKATPKAIDIHVD